Protein AF-X6LNP4-F1 (afdb_monomer)

Organism: Reticulomyxa filosa (NCBI:txid46433)

pLDDT: mean 82.65, std 17.63, range [26.83, 98.69]

Secondary structure (DSSP, 8-state):
-HHHHHHHHHHHTTT-TTEEEEEEEETTS-B--SHHHHHHHTTTSSPPEEEEEEE--S-----TT---TTSSSSGGGS---SS--SHHHHHHHHHHHHHHHHHHHTT--EEEEEEE-S-TTHHHHHH-TT-SSTT-EEEEETTEEEEEE--SEEEE-S-BSEEEEEESSEEEESS---BSSEEEE-TT-EE-HHHHTTS-EEE--HIIIIIHHHHHHHHHHHHHHHHHTT-HHHHHHHHHHHHHHHHHH-SSTHHHHHHHHHHHHHHHHTT-HHHHHHHHHHHHHHHHHHH-S--HHHHHHHHHHHHHHHHTT-HHHHHHHHHHHHHHHHHHH-TTSHHHHHHHHHHHHTT--

InterPro domains:
  IPR011990 Tetratricopeptide-like helical domain superfamily [G3DSA:1.25.40.10] (194-351)
  IPR011990 Tetratricopeptide-like helical domain superfamily [SSF48452] (222-329)
  IPR019734 Tetratricopeptide repeat [PS50005] (257-290)
  IPR019734 Tetratricopeptide repeat [SM00028] (257-290)

Sequence (353 aa):
MEHLKKQIFQVVERTHVDDLLITIIGEKGDLIEIDESVAHSFKNGPAHFTVQFQSRESGSKMKEDDQPTIEKENISKTLDFRKHWNKYWRRSNAEAAKTVEQMMHNKEKGLIVVVLNKNMNDNLYSILALANDNKIKKKKFEDYCMYVIKRKVVVLKAAIDGNIYVVDCKLECDGLVNVTTQIFVTSKAIVDERLKQFIYLIPWNTKIHHDIPLQFQELEDNAEECRRQRLFDESVAYSQKYVQIASDNFEFYHYVIIGYYFLGMAYHDKKEYEKAVEYYENALTIRKKIFGSTNIFNADLHWNLGLVFMTVEKTEISNKYFEEAWKIYSIVLGEWNIETLQAKRKMIFTTNQ

Foldseek 3Di:
DVVVVVVVCVVCVVPAVQWDWDFKAWPVRDTDDDPVSVVVQPPPHDTDIDTDTHHDDDDDDDDDPDDDPPFPDACQQAFDCQPPPDPLLLVLLLVVLVVLVVCVVVVFFWKKAKAFPPDVPPQVCQQCVVPVDPQWDWDDRPRIIIITGTDQEGEGEEEGAGEMEGRLHEYHYDPQYHDPGAYEYEPNYHYDVNHVVHHDHHYDDCVRRHVLSVLLSVLVVQLVVCLVVVVLVSNLVSLVVQLVSCVVPGPACPSNLVSLQSNLVSCVSVVVLVSNLVSLVVSLVSCCSRRNLQDLSNLVSLQSNLVSCVVVVVLVSSLVSLVSSLVNCCVPVNCPDPSNVVSVVSNVVSVVD

Structure (mmCIF, N/CA/C/O backbone):
data_AF-X6LNP4-F1
#
_entry.id   AF-X6LNP4-F1
#
loop_
_atom_site.group_PDB
_atom_site.id
_atom_site.type_symbol
_atom_site.label_atom_id
_atom_site.label_alt_id
_atom_site.label_comp_id
_atom_site.label_asym_id
_atom_site.label_entity_id
_atom_site.label_seq_id
_atom_site.pdbx_PDB_ins_code
_atom_site.Cartn_x
_atom_site.Cartn_y
_atom_site.Cartn_z
_atom_site.occupancy
_atom_site.B_iso_or_equiv
_atom_site.auth_seq_id
_atom_site.auth_comp_id
_atom_site.auth_asym_id
_atom_site.auth_atom_id
_atom_site.pdbx_PDB_model_num
ATOM 1 N N . MET A 1 1 ? 38.465 12.899 -2.129 1.00 73.38 1 MET A N 1
ATOM 2 C CA . MET A 1 1 ? 37.293 12.811 -1.234 1.00 73.38 1 MET A CA 1
ATOM 3 C C . MET A 1 1 ? 37.698 13.075 0.209 1.00 73.38 1 MET A C 1
ATOM 5 O O . MET A 1 1 ? 37.129 13.957 0.838 1.00 73.38 1 MET A O 1
ATOM 9 N N . GLU A 1 2 ? 38.728 12.405 0.738 1.00 67.00 2 GLU A N 1
ATOM 10 C CA . GLU A 1 2 ? 39.242 12.670 2.098 1.00 67.00 2 GLU A CA 1
ATOM 11 C C . GLU A 1 2 ? 39.554 14.150 2.370 1.00 67.00 2 GLU A C 1
ATOM 13 O O . GLU A 1 2 ? 39.223 14.666 3.435 1.00 67.00 2 GLU A O 1
ATOM 18 N N . HIS A 1 3 ? 40.121 14.861 1.389 1.00 74.75 3 HIS A N 1
ATOM 19 C CA . HIS A 1 3 ? 40.435 16.284 1.533 1.00 74.75 3 HIS A CA 1
ATOM 20 C C . HIS A 1 3 ? 39.185 17.162 1.708 1.00 74.75 3 HIS A C 1
ATOM 22 O O . HIS A 1 3 ? 39.158 18.009 2.596 1.00 74.75 3 HIS A O 1
ATOM 28 N N . LEU A 1 4 ? 38.130 16.922 0.919 1.00 76.62 4 LEU A N 1
ATOM 29 C CA . LEU A 1 4 ? 36.860 17.643 1.045 1.00 76.62 4 LEU A CA 1
ATOM 30 C C . LEU A 1 4 ? 36.178 17.326 2.384 1.00 76.62 4 LEU A C 1
ATOM 32 O O . LEU A 1 4 ? 35.727 18.244 3.059 1.00 76.62 4 LEU A O 1
ATOM 36 N N . LYS A 1 5 ? 36.180 16.057 2.825 1.00 72.19 5 LYS A N 1
ATOM 37 C CA . LYS A 1 5 ? 35.673 15.687 4.161 1.00 72.19 5 LYS A CA 1
ATOM 38 C C . LYS A 1 5 ? 36.426 16.439 5.262 1.00 72.19 5 LYS A C 1
ATOM 40 O O . LYS A 1 5 ? 35.797 17.014 6.142 1.00 72.19 5 LYS A O 1
ATOM 45 N N . LYS A 1 6 ? 37.760 16.502 5.182 1.00 72.69 6 LYS A N 1
ATOM 46 C CA . LYS A 1 6 ? 38.599 17.239 6.139 1.00 72.69 6 LYS A CA 1
ATOM 47 C C . LYS A 1 6 ? 38.284 18.740 6.162 1.00 72.69 6 LYS A C 1
ATOM 49 O O . LYS A 1 6 ? 38.193 19.310 7.242 1.00 72.69 6 LYS A O 1
ATOM 54 N N . GLN A 1 7 ? 38.088 19.367 5.000 1.00 77.69 7 GLN A N 1
ATOM 55 C CA . GLN A 1 7 ? 37.700 20.780 4.912 1.00 77.69 7 GLN A CA 1
ATOM 56 C C . GLN A 1 7 ? 36.301 21.034 5.489 1.00 77.69 7 GLN A C 1
ATOM 58 O O . GLN A 1 7 ? 36.114 22.004 6.216 1.00 77.69 7 GLN A O 1
ATOM 63 N N . ILE A 1 8 ? 35.338 20.144 5.226 1.00 78.19 8 ILE A N 1
ATOM 64 C CA . ILE A 1 8 ? 33.998 20.204 5.826 1.00 78.19 8 ILE A CA 1
ATOM 65 C C . ILE A 1 8 ? 34.109 20.171 7.353 1.00 78.19 8 ILE A C 1
ATOM 67 O O . ILE A 1 8 ? 33.578 21.064 8.009 1.00 78.19 8 ILE A O 1
ATOM 71 N N . PHE A 1 9 ? 34.856 19.212 7.914 1.00 69.56 9 PHE A N 1
ATOM 72 C CA . PHE A 1 9 ? 35.059 19.111 9.364 1.00 69.56 9 PHE A CA 1
ATOM 73 C C . PHE A 1 9 ? 35.700 20.370 9.968 1.00 69.56 9 PHE A C 1
ATOM 75 O O . PHE A 1 9 ? 35.248 20.822 11.013 1.00 69.56 9 PHE A O 1
ATOM 82 N N . GLN A 1 10 ? 36.662 21.000 9.285 1.00 72.69 10 GLN A N 1
ATOM 83 C CA . GLN A 1 10 ? 37.262 22.268 9.732 1.00 72.69 10 GLN A CA 1
ATOM 84 C C . GLN A 1 10 ? 36.267 23.442 9.764 1.00 72.69 10 GLN A C 1
ATOM 86 O O . GLN A 1 10 ? 36.427 24.360 10.566 1.00 72.69 10 GLN A O 1
ATOM 91 N N . VAL A 1 11 ? 35.244 23.436 8.902 1.00 72.31 11 VAL A N 1
ATOM 92 C CA . VAL A 1 11 ? 34.210 24.486 8.859 1.00 72.31 11 VAL A CA 1
ATOM 93 C C . VAL A 1 11 ? 33.111 24.238 9.898 1.00 72.31 11 VAL A C 1
ATOM 95 O O . VAL A 1 11 ? 32.602 25.193 10.483 1.00 72.31 11 VAL A O 1
ATOM 98 N N . VAL A 1 12 ? 32.759 22.974 10.160 1.00 68.69 12 VAL A N 1
ATOM 99 C CA . VAL A 1 12 ? 31.659 22.596 11.072 1.00 68.69 12 VAL A CA 1
ATOM 100 C C . VAL A 1 12 ? 32.092 22.298 12.515 1.00 68.69 12 VAL A C 1
ATOM 102 O O . VAL A 1 12 ? 31.244 22.036 13.370 1.00 68.69 12 VAL A O 1
ATOM 105 N N . GLU A 1 13 ? 33.393 22.379 12.814 1.00 57.62 13 GLU A N 1
ATOM 106 C CA . GLU A 1 13 ? 34.040 21.990 14.084 1.00 57.62 13 GLU A CA 1
ATOM 107 C C . GLU A 1 13 ? 33.496 22.697 15.346 1.00 57.62 13 GLU A C 1
ATOM 109 O O . GLU A 1 13 ? 33.888 22.366 16.457 1.00 57.62 13 GLU A O 1
ATOM 114 N N . ARG A 1 14 ? 32.582 23.669 15.220 1.00 53.25 14 ARG A N 1
ATOM 115 C CA . ARG A 1 14 ? 31.933 24.33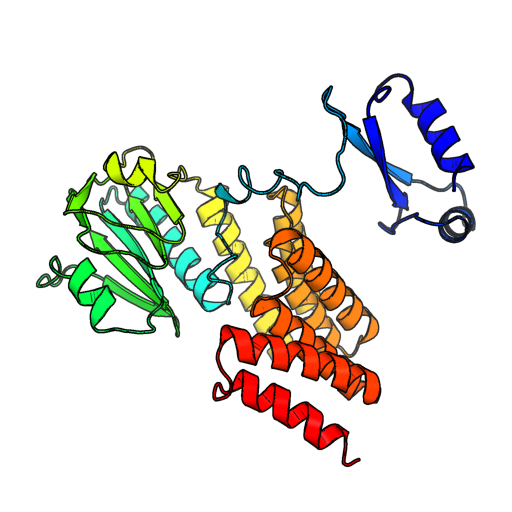3 16.366 1.00 53.25 14 ARG A CA 1
ATOM 116 C C . ARG A 1 14 ? 30.531 23.812 16.699 1.00 53.25 14 ARG A C 1
ATOM 118 O O . ARG A 1 14 ? 30.044 24.129 17.779 1.00 53.25 14 ARG A O 1
ATOM 125 N N . THR A 1 15 ? 29.885 23.045 15.816 1.00 57.69 15 THR A N 1
ATOM 126 C CA . THR A 1 15 ? 28.496 22.572 16.008 1.00 57.69 15 THR A CA 1
ATOM 127 C C . THR A 1 15 ? 28.316 21.056 15.902 1.00 57.69 15 THR A C 1
ATOM 129 O O . THR A 1 15 ? 27.282 20.568 16.341 1.00 57.69 15 THR A O 1
ATOM 132 N N . HIS A 1 16 ? 29.304 20.314 15.381 1.00 61.66 16 HIS A N 1
ATOM 133 C CA . HIS A 1 16 ? 29.185 18.876 15.070 1.00 61.66 16 HIS A CA 1
ATOM 134 C C . HIS A 1 16 ? 30.414 18.044 15.496 1.00 61.66 16 HIS A C 1
ATOM 136 O O . HIS A 1 16 ? 30.798 17.103 14.806 1.00 61.66 16 HIS A O 1
ATOM 142 N N . VAL A 1 17 ? 31.069 18.402 16.610 1.00 54.78 17 VAL A N 1
ATOM 143 C CA . VAL A 1 17 ? 32.361 17.818 17.054 1.00 54.78 17 VAL A CA 1
ATOM 144 C C . VAL A 1 17 ? 32.321 16.288 17.205 1.00 54.78 17 VAL A C 1
ATOM 146 O O . VAL A 1 17 ? 33.315 15.629 16.906 1.00 54.78 17 VAL A O 1
ATOM 149 N N . ASP A 1 18 ? 31.174 15.726 17.598 1.00 59.56 18 ASP A N 1
ATOM 150 C CA . ASP A 1 18 ? 31.000 14.289 17.861 1.00 59.56 18 ASP A CA 1
ATOM 151 C C . ASP A 1 18 ? 30.129 13.563 16.813 1.00 59.56 18 ASP A C 1
ATOM 153 O O . ASP A 1 18 ? 29.850 12.365 16.944 1.00 59.56 18 ASP A O 1
ATOM 157 N N . ASP A 1 19 ? 29.713 14.254 15.748 1.00 66.44 19 ASP A N 1
ATOM 158 C CA . ASP A 1 19 ? 28.789 13.697 14.762 1.00 66.44 19 ASP A CA 1
ATOM 159 C C . ASP A 1 19 ? 29.525 13.019 13.592 1.00 66.44 19 ASP A C 1
ATOM 161 O O . ASP A 1 19 ? 30.556 13.475 13.091 1.00 66.44 19 ASP A O 1
ATOM 165 N N . LEU A 1 20 ? 28.968 11.909 13.103 1.00 69.19 20 LEU A N 1
ATOM 166 C CA . LEU A 1 20 ? 29.462 11.209 11.924 1.00 69.19 20 LEU A CA 1
ATOM 167 C C . LEU A 1 20 ? 28.926 11.877 10.654 1.00 69.19 20 LEU A C 1
ATOM 169 O O . LEU A 1 20 ? 27.719 11.942 10.442 1.00 69.19 20 LEU A O 1
ATOM 173 N N . LEU A 1 21 ? 29.825 12.318 9.777 1.00 66.00 21 LEU A N 1
ATOM 174 C CA . LEU A 1 21 ? 29.490 12.740 8.419 1.00 66.00 21 LEU A CA 1
ATOM 175 C C . LEU A 1 21 ? 28.966 11.541 7.613 1.00 66.00 21 LEU A C 1
ATOM 177 O O . LEU A 1 21 ? 29.745 10.648 7.274 1.00 66.00 21 LEU A O 1
ATOM 181 N N . ILE A 1 22 ? 27.669 11.530 7.306 1.00 70.50 22 ILE A N 1
ATOM 182 C CA . ILE A 1 22 ? 27.010 10.419 6.602 1.00 70.50 22 ILE A CA 1
ATOM 183 C C . ILE A 1 22 ? 27.056 10.634 5.098 1.00 70.50 22 ILE A C 1
ATOM 185 O O . ILE A 1 22 ? 27.477 9.746 4.360 1.00 70.50 22 ILE A O 1
ATOM 189 N N . THR A 1 23 ? 26.673 11.830 4.656 1.00 75.00 23 THR A N 1
ATOM 190 C CA . THR A 1 23 ? 26.425 12.085 3.240 1.00 75.00 23 THR A CA 1
ATOM 191 C C . THR A 1 23 ? 26.824 13.499 2.845 1.00 75.00 23 THR A C 1
ATOM 193 O O . THR A 1 23 ? 26.585 14.453 3.588 1.00 75.00 23 THR A O 1
ATOM 196 N N . ILE A 1 24 ? 27.389 13.631 1.643 1.00 75.62 24 ILE A N 1
ATOM 197 C CA . ILE A 1 24 ? 27.585 14.907 0.954 1.00 75.62 24 ILE A CA 1
ATOM 198 C C . ILE A 1 24 ? 26.742 14.864 -0.316 1.00 75.62 24 ILE A C 1
ATOM 200 O O . ILE A 1 24 ? 26.860 13.934 -1.111 1.00 75.62 24 ILE A O 1
ATOM 204 N N . ILE A 1 25 ? 25.885 15.861 -0.483 1.00 76.69 25 ILE A N 1
ATOM 205 C CA . ILE A 1 25 ? 24.943 15.974 -1.591 1.00 76.69 25 ILE A CA 1
ATOM 206 C C . ILE A 1 25 ? 25.317 17.218 -2.397 1.00 76.69 25 ILE A C 1
ATOM 208 O O . ILE A 1 25 ? 25.505 18.292 -1.819 1.00 76.69 25 ILE A O 1
ATOM 212 N N . GLY A 1 26 ? 25.453 17.074 -3.711 1.00 77.69 26 GLY A N 1
ATOM 213 C CA . GLY A 1 26 ? 25.672 18.182 -4.635 1.00 77.69 26 GLY A CA 1
ATOM 214 C C . GLY A 1 26 ? 24.434 19.068 -4.778 1.00 77.69 26 GLY A C 1
ATOM 215 O O . GLY A 1 26 ? 23.327 18.712 -4.377 1.00 77.69 26 GLY A O 1
ATOM 216 N N . GLU A 1 27 ? 24.600 20.240 -5.385 1.00 74.69 27 GLU A N 1
ATOM 217 C CA . GLU A 1 27 ? 23.514 21.206 -5.613 1.00 74.69 27 GLU A CA 1
ATOM 218 C C . GLU A 1 27 ? 22.337 20.623 -6.420 1.00 74.69 27 GLU A C 1
ATOM 220 O O . GLU A 1 27 ? 21.200 21.067 -6.280 1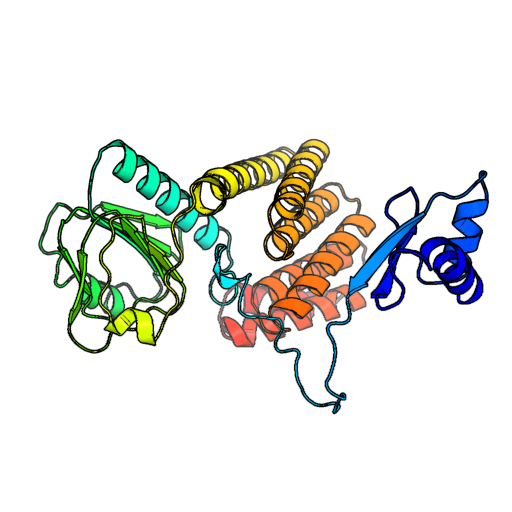.00 74.69 27 GLU A O 1
ATOM 225 N N . LYS A 1 28 ? 22.588 19.591 -7.235 1.00 71.44 28 LYS A N 1
ATOM 226 C CA . LYS A 1 28 ? 21.564 18.910 -8.040 1.00 71.44 28 LYS A CA 1
ATOM 227 C C . LYS A 1 28 ? 20.915 17.721 -7.323 1.00 71.44 28 LYS A C 1
ATOM 229 O O . LYS A 1 28 ? 20.118 17.016 -7.939 1.00 71.44 28 LYS A O 1
ATOM 234 N N . GLY A 1 29 ? 21.228 17.505 -6.044 1.00 64.31 29 GLY A N 1
ATOM 235 C CA . GLY A 1 29 ? 20.708 16.388 -5.254 1.00 64.31 29 GLY A CA 1
ATOM 236 C C . GLY A 1 29 ? 21.463 15.068 -5.451 1.00 64.31 29 GLY A C 1
ATOM 237 O O . GLY A 1 29 ? 21.044 14.046 -4.917 1.00 64.31 29 GLY A O 1
ATOM 238 N N . ASP A 1 30 ? 22.561 15.076 -6.206 1.00 71.75 30 ASP A N 1
ATOM 239 C CA . ASP A 1 30 ? 23.410 13.920 -6.475 1.00 71.75 30 ASP A CA 1
ATOM 240 C C . ASP A 1 30 ? 24.344 13.595 -5.303 1.00 71.75 30 ASP A C 1
ATOM 242 O O . ASP A 1 30 ? 24.804 14.473 -4.572 1.00 71.75 30 ASP A O 1
ATOM 246 N N . LEU A 1 31 ? 24.629 12.307 -5.117 1.00 71.69 31 LEU A N 1
ATOM 247 C CA . LEU A 1 31 ? 25.468 11.823 -4.029 1.00 71.69 31 LEU A CA 1
ATOM 248 C C . LEU A 1 31 ? 26.955 11.965 -4.379 1.00 71.69 31 LEU A C 1
ATOM 250 O O . LEU A 1 31 ? 27.432 11.416 -5.374 1.00 71.69 31 LEU A O 1
ATOM 254 N N . ILE A 1 32 ? 27.710 12.668 -3.538 1.00 77.81 32 ILE A N 1
ATOM 255 C CA . ILE A 1 32 ? 29.143 12.897 -3.735 1.00 77.81 32 ILE A CA 1
ATOM 256 C C . ILE A 1 32 ? 29.935 11.875 -2.916 1.00 77.81 32 ILE A C 1
ATOM 258 O O . ILE A 1 32 ? 30.324 12.123 -1.773 1.00 77.81 32 ILE A O 1
ATOM 262 N N . GLU A 1 33 ? 30.162 10.702 -3.510 1.00 71.31 33 GLU A N 1
ATOM 263 C CA . GLU A 1 33 ? 30.866 9.593 -2.847 1.00 71.31 33 GLU A CA 1
ATOM 264 C C . GLU A 1 33 ? 32.338 9.454 -3.263 1.00 71.31 33 GLU A C 1
ATOM 266 O O . GLU A 1 33 ? 33.152 8.949 -2.486 1.00 71.31 33 GLU A O 1
ATOM 271 N N . ILE A 1 34 ? 32.696 9.930 -4.461 1.00 70.88 34 ILE A N 1
ATOM 272 C CA . ILE A 1 34 ? 34.028 9.764 -5.061 1.00 70.88 34 ILE A CA 1
ATOM 273 C C . ILE A 1 34 ? 34.614 11.086 -5.575 1.00 70.88 34 ILE A C 1
ATOM 275 O O . ILE A 1 34 ? 33.904 12.054 -5.850 1.00 70.88 34 ILE A O 1
ATOM 279 N N . ASP A 1 35 ? 35.939 11.119 -5.724 1.00 76.69 35 ASP A N 1
ATOM 280 C CA . ASP A 1 35 ? 36.725 12.296 -6.129 1.00 76.69 35 ASP A CA 1
ATOM 281 C C . ASP A 1 35 ? 36.283 12.882 -7.475 1.00 76.69 35 ASP A C 1
ATOM 283 O O . ASP A 1 35 ? 36.300 14.100 -7.661 1.00 76.69 35 ASP A O 1
ATOM 287 N N . GLU A 1 36 ? 35.846 12.026 -8.396 1.00 76.75 36 GLU A N 1
ATOM 288 C CA . GLU A 1 36 ? 35.366 12.437 -9.713 1.00 76.75 36 GLU A CA 1
ATOM 289 C C . GLU A 1 36 ? 34.071 13.265 -9.628 1.00 76.75 36 GLU A C 1
ATOM 291 O O . GLU A 1 36 ? 33.957 14.293 -10.300 1.00 76.75 36 GLU A O 1
ATOM 296 N N . SER A 1 37 ? 33.143 12.902 -8.734 1.00 72.50 37 SER A N 1
ATOM 297 C CA . SER A 1 37 ? 31.896 13.646 -8.486 1.00 72.50 37 SER A CA 1
ATOM 298 C C . SER A 1 37 ? 32.169 15.029 -7.887 1.00 72.50 37 SER A C 1
ATOM 300 O O . SER A 1 37 ? 31.539 16.023 -8.259 1.00 72.50 37 SER A O 1
ATOM 302 N N . VAL A 1 38 ? 33.175 15.121 -7.010 1.00 77.88 38 VAL A N 1
ATOM 303 C CA . VAL A 1 38 ? 33.644 16.404 -6.469 1.00 77.88 38 VAL A CA 1
ATOM 304 C C . VAL A 1 38 ? 34.182 17.280 -7.598 1.00 77.88 38 VAL A C 1
ATOM 306 O O . VAL A 1 38 ? 33.742 18.414 -7.753 1.00 77.88 38 VAL A O 1
ATOM 309 N N . ALA A 1 39 ? 35.093 16.755 -8.423 1.00 78.56 39 ALA A N 1
ATOM 310 C CA . ALA A 1 39 ? 35.691 17.504 -9.527 1.00 78.56 39 ALA A CA 1
ATOM 311 C C . ALA A 1 39 ? 34.648 17.963 -10.561 1.00 78.56 39 ALA A C 1
ATOM 313 O O . ALA A 1 39 ? 34.746 19.070 -11.091 1.00 78.56 39 ALA A O 1
ATOM 314 N N . HIS A 1 40 ? 33.626 17.142 -10.820 1.00 76.56 40 HIS A N 1
ATOM 315 C CA . HIS A 1 40 ? 32.512 17.502 -11.694 1.00 76.56 40 HIS A CA 1
ATOM 316 C C . HIS A 1 40 ? 31.718 18.703 -11.160 1.00 76.56 40 HIS A C 1
ATOM 318 O O . HIS A 1 40 ? 31.341 19.581 -11.938 1.00 76.56 40 HIS A O 1
ATOM 324 N N . SER A 1 41 ? 31.531 18.781 -9.841 1.00 74.06 41 SER A N 1
ATOM 325 C CA . SER A 1 41 ? 30.767 19.848 -9.182 1.00 74.06 41 SER A CA 1
ATOM 326 C C . SER A 1 41 ? 31.408 21.237 -9.333 1.00 74.06 41 SER A C 1
ATOM 328 O O . SER A 1 41 ? 30.702 22.238 -9.320 1.00 74.06 41 SER A O 1
ATOM 330 N N . PHE A 1 42 ? 32.727 21.315 -9.552 1.00 77.12 42 PHE A N 1
ATOM 331 C CA . PHE A 1 42 ? 33.462 22.579 -9.721 1.00 77.12 42 PHE A CA 1
ATOM 332 C C . PHE A 1 42 ? 33.623 23.038 -11.182 1.00 77.12 42 PHE A C 1
ATOM 334 O O . PHE A 1 42 ? 34.173 24.111 -11.430 1.00 77.12 42 PHE A O 1
ATOM 341 N N . LYS A 1 43 ? 33.159 22.263 -12.178 1.00 77.00 43 LYS A N 1
ATOM 342 C CA . LYS A 1 43 ? 33.386 22.585 -13.604 1.00 77.00 43 LYS A CA 1
ATOM 343 C C . LYS A 1 43 ? 32.721 23.884 -14.073 1.00 77.00 43 LYS A C 1
ATOM 345 O O . LYS A 1 43 ? 33.212 24.489 -15.020 1.00 77.00 43 LYS A O 1
ATOM 350 N N . ASN A 1 44 ? 31.633 24.305 -13.427 1.00 75.00 44 ASN A N 1
ATOM 351 C CA . ASN A 1 44 ? 30.799 25.426 -13.879 1.00 75.00 44 ASN A CA 1
ATOM 352 C C . ASN A 1 44 ? 30.765 26.612 -12.897 1.00 75.00 44 ASN A C 1
ATOM 354 O O . ASN A 1 44 ? 29.911 27.484 -13.039 1.00 75.00 44 ASN A O 1
ATOM 358 N N . GLY A 1 45 ? 31.672 26.658 -11.915 1.00 76.25 45 GLY A N 1
ATOM 359 C CA . GLY A 1 45 ? 31.708 27.712 -10.898 1.00 76.25 45 GLY A CA 1
ATOM 360 C C . GLY A 1 45 ? 31.850 27.169 -9.471 1.00 76.25 45 GLY A C 1
ATOM 361 O O . GLY A 1 45 ? 32.253 26.017 -9.293 1.00 76.25 45 GLY A O 1
ATOM 362 N N . PRO A 1 46 ? 31.575 27.996 -8.444 1.00 77.56 46 PRO A N 1
ATOM 363 C CA . PRO A 1 46 ? 31.608 27.551 -7.055 1.00 77.56 46 PRO A CA 1
ATOM 364 C C . PRO A 1 46 ? 30.571 26.447 -6.824 1.00 77.56 46 PRO A C 1
ATOM 366 O O . PRO A 1 46 ? 29.412 26.591 -7.199 1.00 77.56 46 PRO A O 1
ATOM 369 N N . ALA A 1 47 ? 31.002 25.348 -6.208 1.00 76.50 47 ALA A N 1
ATOM 370 C CA . ALA A 1 47 ? 30.137 24.220 -5.896 1.00 76.50 47 ALA A CA 1
ATOM 371 C C . ALA A 1 47 ? 29.439 24.423 -4.544 1.00 76.50 47 ALA A C 1
ATOM 373 O O . ALA A 1 47 ? 30.088 24.750 -3.545 1.00 76.50 47 ALA A O 1
ATOM 374 N N . HIS A 1 48 ? 28.130 24.179 -4.505 1.00 79.44 48 HIS A N 1
ATOM 375 C CA . HIS A 1 48 ? 27.346 24.143 -3.275 1.00 79.44 48 HIS A CA 1
ATOM 376 C C . HIS A 1 48 ? 27.080 22.695 -2.857 1.00 79.44 48 HIS A C 1
ATOM 378 O O . HIS A 1 48 ? 26.632 21.878 -3.661 1.00 79.44 48 HIS A O 1
ATOM 384 N N . PHE A 1 49 ? 27.348 22.384 -1.587 1.00 81.06 49 PHE A N 1
ATOM 385 C CA . PHE A 1 49 ? 27.140 21.054 -1.019 1.00 81.06 49 PHE A CA 1
ATOM 386 C C . PHE A 1 49 ? 26.210 21.120 0.189 1.00 81.06 49 PHE A C 1
ATOM 388 O O . PHE A 1 49 ? 26.385 21.962 1.070 1.00 81.06 49 PHE A O 1
ATOM 395 N N . THR A 1 50 ? 25.263 20.188 0.253 1.00 77.75 50 THR A N 1
ATOM 396 C CA . THR A 1 50 ? 24.480 19.907 1.458 1.00 77.75 50 THR A CA 1
ATOM 397 C C . THR A 1 50 ? 25.118 18.737 2.189 1.00 77.75 50 THR A C 1
ATOM 399 O O . THR A 1 50 ? 25.421 17.708 1.588 1.00 77.75 50 THR A O 1
ATOM 402 N N . VAL A 1 51 ? 25.340 18.891 3.490 1.00 76.88 51 VAL A N 1
ATOM 403 C CA . VAL A 1 51 ? 26.086 17.922 4.290 1.00 76.88 51 VAL A CA 1
ATOM 404 C C . VAL A 1 51 ? 25.209 17.406 5.424 1.00 76.88 51 VAL A C 1
ATOM 406 O O . VAL A 1 51 ? 24.622 18.203 6.153 1.00 76.88 51 VAL A O 1
ATOM 409 N N . GLN A 1 52 ? 25.119 16.083 5.574 1.00 71.00 52 GLN A N 1
ATOM 410 C CA . GLN A 1 52 ? 24.331 15.444 6.629 1.00 71.00 52 GLN A CA 1
ATOM 411 C C . GLN A 1 52 ? 25.229 14.788 7.680 1.00 71.00 52 GLN A C 1
ATOM 413 O O . GLN A 1 52 ? 26.114 13.990 7.355 1.00 71.00 52 GLN A O 1
ATOM 418 N N . PHE A 1 53 ? 24.947 15.104 8.942 1.00 73.25 53 PHE A N 1
ATOM 419 C CA . PHE A 1 53 ? 25.625 14.576 10.121 1.00 73.25 53 PHE A CA 1
ATOM 420 C C . PHE A 1 53 ? 24.666 13.704 10.938 1.00 73.25 53 PHE A C 1
ATOM 422 O O . PHE A 1 53 ? 23.476 14.002 11.029 1.00 73.25 53 PHE A O 1
ATOM 429 N N . GLN A 1 54 ? 25.184 12.635 11.539 1.00 68.56 54 GLN A N 1
ATOM 430 C CA . GLN A 1 54 ? 24.459 11.786 12.482 1.00 68.56 54 GLN A CA 1
ATOM 431 C C . GLN A 1 54 ? 25.153 11.819 13.839 1.00 68.56 54 GLN A C 1
ATOM 433 O O . GLN A 1 54 ? 26.339 11.502 13.932 1.00 68.56 54 GLN A O 1
ATOM 438 N N . SER A 1 55 ? 24.409 12.144 14.895 1.00 60.22 55 SER A N 1
ATOM 439 C CA . SER A 1 55 ? 24.982 12.217 16.235 1.00 60.22 55 SER A CA 1
ATOM 440 C C . SER A 1 55 ? 25.333 10.845 16.796 1.00 60.22 55 SER A C 1
ATOM 442 O O . SER A 1 55 ? 24.543 9.901 16.712 1.00 60.22 55 SER A O 1
ATOM 444 N N . ARG A 1 56 ? 26.543 10.723 17.353 1.00 51.66 56 ARG A N 1
ATOM 445 C CA . ARG A 1 56 ? 26.966 9.537 18.097 1.00 51.66 56 ARG A CA 1
ATOM 446 C C . ARG A 1 56 ? 26.586 9.724 19.559 1.00 51.66 56 ARG A C 1
ATOM 448 O O . ARG A 1 56 ? 27.365 10.267 20.336 1.00 51.66 56 ARG A O 1
ATOM 455 N N . GLU A 1 57 ? 25.417 9.235 19.960 1.00 41.31 57 GLU A N 1
ATOM 456 C CA . GLU A 1 57 ? 25.180 9.023 21.388 1.00 41.31 57 GLU A CA 1
ATOM 457 C C . GLU A 1 57 ? 26.204 8.018 21.940 1.00 41.31 57 GLU A C 1
ATOM 459 O O . GLU A 1 57 ? 26.596 7.037 21.297 1.00 41.31 57 GLU A O 1
ATOM 464 N N . SER A 1 58 ? 26.717 8.334 23.122 1.00 36.62 58 SER A N 1
ATOM 465 C CA . SER A 1 58 ? 27.904 7.740 23.710 1.00 36.62 58 SER A CA 1
ATOM 466 C C . SER A 1 58 ? 27.683 6.295 24.176 1.00 36.62 58 SER A C 1
ATOM 468 O O . SER A 1 58 ? 27.001 6.025 25.156 1.00 36.62 58 SER A O 1
ATOM 470 N N . GLY A 1 59 ? 28.405 5.371 23.535 1.00 32.31 59 GLY A N 1
ATOM 471 C CA . GLY A 1 59 ? 28.975 4.190 24.188 1.00 32.31 59 GLY A CA 1
ATOM 472 C C . GLY A 1 59 ? 28.231 2.861 24.036 1.00 32.31 59 GLY A C 1
ATOM 473 O O . GLY A 1 59 ? 27.433 2.479 24.879 1.00 32.31 59 GLY A O 1
ATOM 474 N N . SER A 1 60 ? 28.666 2.035 23.084 1.00 28.48 60 SER A N 1
ATOM 475 C CA . SER A 1 60 ? 29.274 0.727 23.393 1.00 28.48 60 SER A CA 1
ATOM 476 C C . SER A 1 60 ? 29.880 0.098 22.132 1.00 28.48 60 SER A C 1
ATOM 478 O O . SER A 1 60 ? 29.452 0.343 21.009 1.00 28.48 60 SER A O 1
ATOM 480 N N . LYS A 1 61 ? 30.990 -0.618 22.331 1.00 32.97 61 LYS A N 1
ATOM 481 C CA . LYS A 1 61 ? 31.893 -1.123 21.291 1.00 32.97 61 LYS A CA 1
ATOM 482 C C . LYS A 1 61 ? 31.233 -2.206 20.433 1.00 32.97 61 LYS A C 1
ATOM 484 O O . LYS A 1 61 ? 30.714 -3.180 20.964 1.00 32.97 61 LYS A O 1
ATOM 489 N N . MET A 1 62 ? 31.374 -2.039 19.120 1.00 28.33 62 MET A N 1
ATOM 490 C CA . MET A 1 62 ? 30.974 -2.970 18.066 1.00 28.33 62 MET A CA 1
ATOM 491 C C . MET A 1 62 ? 31.568 -4.373 18.269 1.00 28.33 62 MET A C 1
ATOM 493 O O . MET A 1 62 ? 32.784 -4.530 18.402 1.00 28.33 62 MET A O 1
ATOM 497 N N . LYS A 1 63 ? 30.698 -5.386 18.231 1.00 27.17 63 LYS A N 1
ATOM 498 C CA . LYS A 1 63 ? 31.017 -6.740 17.772 1.00 27.17 63 LYS A CA 1
ATOM 499 C C . LYS A 1 63 ? 30.177 -7.017 16.525 1.00 27.17 63 LYS A C 1
ATOM 501 O O . LYS A 1 63 ? 29.038 -6.579 16.426 1.00 27.17 63 LYS A O 1
ATOM 506 N N . GLU A 1 64 ? 30.792 -7.696 15.574 1.00 33.31 64 GLU A N 1
ATOM 507 C CA . GLU A 1 64 ? 30.426 -7.765 14.155 1.00 33.31 64 GLU A CA 1
ATOM 508 C C . GLU A 1 64 ? 29.260 -8.723 13.827 1.00 33.31 64 GLU A C 1
ATOM 510 O O . GLU A 1 64 ? 29.208 -9.253 12.727 1.00 33.31 64 GLU A O 1
ATOM 515 N N . ASP A 1 65 ? 28.314 -8.934 14.749 1.00 31.52 65 ASP A N 1
ATOM 516 C CA . ASP A 1 65 ? 27.185 -9.870 14.553 1.00 31.52 65 ASP A CA 1
ATOM 517 C C . ASP A 1 65 ? 25.820 -9.346 15.049 1.00 31.52 65 ASP A C 1
ATOM 519 O O . ASP A 1 65 ? 24.822 -10.066 15.017 1.00 31.52 65 ASP A O 1
ATOM 523 N N . ASP A 1 66 ? 25.728 -8.077 15.457 1.00 26.83 66 ASP A N 1
ATOM 524 C CA . ASP A 1 66 ? 24.453 -7.483 15.868 1.00 26.83 66 ASP A CA 1
ATOM 525 C C . ASP A 1 66 ? 23.802 -6.727 14.700 1.00 26.83 66 ASP A C 1
ATOM 527 O O . ASP A 1 66 ? 24.127 -5.584 14.371 1.00 26.83 66 ASP A O 1
ATOM 531 N N . GLN A 1 67 ? 22.842 -7.404 14.071 1.00 31.22 67 GLN A N 1
ATOM 532 C CA . GLN A 1 67 ? 21.798 -6.823 13.229 1.00 31.22 67 GLN A CA 1
ATOM 533 C C . GLN A 1 67 ? 21.244 -5.556 13.917 1.00 31.22 67 GLN A C 1
ATOM 535 O O . GLN A 1 67 ? 20.865 -5.635 15.089 1.00 31.22 67 GLN A O 1
ATOM 540 N N . PRO A 1 68 ? 21.214 -4.379 13.261 1.00 34.84 68 PRO A N 1
ATOM 541 C CA . PRO A 1 68 ? 20.963 -3.134 13.968 1.00 34.84 68 PRO A CA 1
ATOM 542 C C . PRO A 1 68 ? 19.552 -3.137 14.559 1.00 34.84 68 PRO A C 1
ATOM 544 O O . PRO A 1 68 ? 18.547 -3.118 13.851 1.00 34.84 68 PRO A O 1
ATOM 547 N N . THR A 1 69 ? 19.496 -3.082 15.885 1.00 34.06 69 THR A N 1
ATOM 548 C CA . THR A 1 69 ? 18.343 -2.880 16.775 1.00 34.06 69 THR A CA 1
ATOM 549 C C . THR A 1 69 ? 17.682 -1.500 16.598 1.00 34.06 69 THR A C 1
ATOM 551 O O . THR A 1 69 ? 17.164 -0.914 17.541 1.00 34.06 69 THR A O 1
ATOM 554 N N . ILE A 1 70 ? 17.674 -0.973 15.371 1.00 40.09 70 ILE A N 1
ATOM 555 C C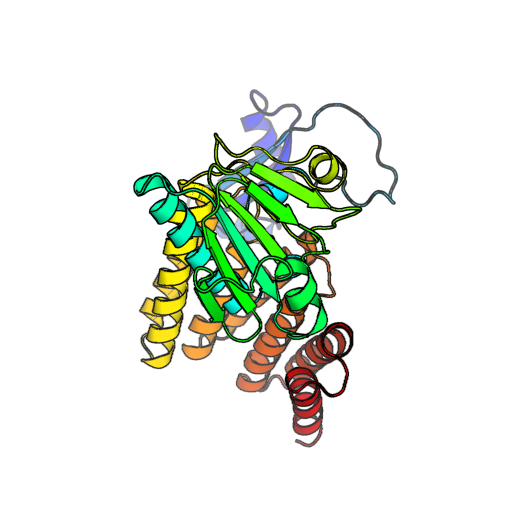A . ILE A 1 70 ? 17.163 0.347 14.974 1.00 40.09 70 ILE A CA 1
ATOM 556 C C . ILE A 1 70 ? 15.705 0.245 14.449 1.00 40.09 70 ILE A C 1
ATOM 558 O O . ILE A 1 70 ? 15.045 1.246 14.190 1.00 40.09 70 ILE A O 1
ATOM 562 N N . GLU A 1 71 ? 15.135 -0.960 14.328 1.00 42.22 71 GLU A N 1
ATOM 563 C CA . GLU A 1 71 ? 13.956 -1.205 13.475 1.00 42.22 71 GLU A CA 1
ATOM 564 C C . GLU A 1 71 ? 12.548 -1.132 14.112 1.00 42.22 71 GLU A C 1
ATOM 566 O O . GLU A 1 71 ? 11.567 -1.300 13.388 1.00 42.22 71 GLU A O 1
ATOM 571 N N . LYS A 1 72 ? 12.355 -0.901 15.421 1.00 40.81 72 LYS A N 1
ATOM 572 C CA . LYS A 1 72 ? 11.014 -1.119 16.029 1.00 40.81 72 LYS A CA 1
ATOM 573 C C . LYS A 1 72 ? 10.182 0.106 16.405 1.00 40.81 72 LYS A C 1
ATOM 575 O O . LYS A 1 72 ? 8.958 -0.005 16.352 1.00 40.81 72 LYS A O 1
ATOM 580 N N . GLU A 1 73 ? 10.757 1.253 16.758 1.00 39.91 73 GLU A N 1
ATOM 581 C CA . GLU A 1 73 ? 9.949 2.288 17.430 1.00 39.91 73 GLU A CA 1
ATOM 582 C C . GLU A 1 73 ? 9.118 3.189 16.502 1.00 39.91 73 GLU A C 1
ATOM 584 O O . GLU A 1 73 ? 7.976 3.492 16.847 1.00 39.91 73 GLU A O 1
ATOM 589 N N . ASN A 1 74 ? 9.590 3.558 15.305 1.00 44.84 74 ASN A N 1
ATOM 590 C CA . ASN A 1 74 ? 8.873 4.526 14.451 1.00 44.84 74 ASN A CA 1
ATOM 591 C C . ASN A 1 74 ? 8.177 3.926 13.210 1.00 44.84 74 ASN A C 1
ATOM 593 O O . ASN A 1 74 ? 7.154 4.468 12.789 1.00 44.84 74 ASN A O 1
ATOM 597 N N . ILE A 1 75 ? 8.591 2.747 12.711 1.00 49.59 75 ILE A N 1
ATOM 598 C CA . ILE A 1 75 ? 7.763 1.939 11.778 1.00 49.59 75 ILE A CA 1
ATOM 599 C C . ILE A 1 75 ? 6.423 1.571 12.450 1.00 49.59 75 ILE A C 1
ATOM 601 O O . ILE A 1 75 ? 5.406 1.398 11.783 1.00 49.59 75 ILE A O 1
ATOM 605 N N . SER A 1 76 ? 6.392 1.545 13.789 1.00 57.31 76 SER A N 1
ATOM 606 C CA . SER A 1 76 ? 5.204 1.215 14.580 1.00 57.31 76 SER A CA 1
ATOM 607 C C . SER A 1 76 ? 4.037 2.205 14.451 1.00 57.31 76 SER A C 1
ATOM 609 O O . SER A 1 76 ? 2.918 1.821 14.772 1.00 57.31 76 SER A O 1
ATOM 611 N N . LYS A 1 77 ? 4.254 3.447 13.983 1.00 73.81 77 LYS A N 1
ATOM 612 C CA . LYS A 1 77 ? 3.237 4.524 14.008 1.00 73.81 77 LYS A CA 1
ATOM 613 C C . LYS A 1 77 ? 2.551 4.793 12.667 1.00 73.81 77 LYS A C 1
ATOM 615 O O . LYS A 1 77 ? 1.743 5.706 12.574 1.00 73.81 77 LYS A O 1
ATOM 620 N N . THR A 1 78 ? 2.904 4.063 11.617 1.00 83.81 78 THR A N 1
ATOM 621 C CA . THR A 1 78 ? 2.359 4.229 10.256 1.00 83.81 78 THR A CA 1
ATOM 622 C C . THR A 1 78 ? 1.834 2.888 9.752 1.00 83.81 78 THR A C 1
ATOM 624 O O . THR A 1 78 ? 1.975 1.891 10.453 1.00 83.81 78 THR A O 1
ATOM 627 N N . LEU A 1 79 ? 1.185 2.830 8.586 1.00 87.81 79 LEU A N 1
ATOM 628 C CA . LEU A 1 79 ? 0.648 1.568 8.067 1.00 87.81 79 LEU A CA 1
ATOM 629 C C . LEU A 1 79 ? 1.783 0.569 7.774 1.00 87.81 79 LEU A C 1
ATOM 631 O O . LEU A 1 79 ? 2.681 0.850 6.987 1.00 87.81 79 LEU A O 1
ATOM 635 N N . ASP A 1 80 ? 1.727 -0.611 8.389 1.00 85.00 80 ASP A N 1
ATOM 636 C CA . ASP A 1 80 ? 2.763 -1.636 8.244 1.00 85.00 80 ASP A CA 1
ATOM 637 C C . ASP A 1 80 ? 2.690 -2.327 6.870 1.00 85.00 80 ASP A C 1
ATOM 639 O O . ASP A 1 80 ? 1.622 -2.780 6.438 1.00 85.00 80 ASP A O 1
ATOM 643 N N . PHE A 1 81 ? 3.853 -2.450 6.217 1.00 84.50 81 PHE A N 1
ATOM 644 C CA . PHE A 1 81 ? 4.042 -3.129 4.930 1.00 84.50 81 PHE A CA 1
ATOM 645 C C . PHE A 1 81 ? 4.898 -4.402 4.990 1.00 84.50 81 PHE A C 1
ATOM 647 O O . PHE A 1 81 ? 5.327 -4.898 3.944 1.00 84.50 81 PHE A O 1
ATOM 654 N N . ARG A 1 82 ? 5.187 -4.943 6.180 1.00 79.56 82 ARG A N 1
ATOM 655 C CA . ARG A 1 82 ? 5.950 -6.194 6.353 1.00 79.56 82 ARG A CA 1
ATOM 656 C C . ARG A 1 82 ? 5.189 -7.396 5.821 1.00 79.56 82 ARG A C 1
ATOM 658 O O . ARG A 1 82 ? 5.699 -8.135 4.982 1.00 79.56 82 ARG A O 1
ATOM 665 N N . LYS A 1 83 ? 3.966 -7.578 6.321 1.00 79.62 83 LYS A N 1
ATOM 666 C CA . LYS A 1 83 ? 3.146 -8.766 6.055 1.00 79.62 83 LYS A CA 1
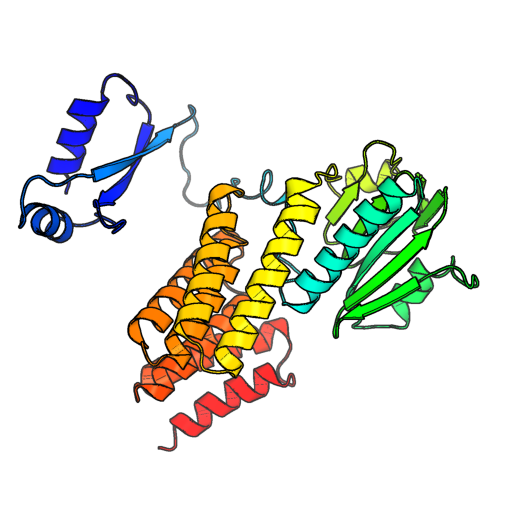ATOM 667 C C . LYS A 1 83 ? 2.224 -8.582 4.854 1.00 79.62 83 LYS A C 1
ATOM 669 O O . LYS A 1 83 ? 2.139 -9.451 3.994 1.00 79.62 83 LYS A O 1
ATOM 674 N N . HIS A 1 84 ? 1.568 -7.429 4.796 1.00 84.38 84 HIS A N 1
ATOM 675 C CA . HIS A 1 84 ? 0.614 -7.053 3.759 1.00 84.38 84 HIS A CA 1
ATOM 676 C C . HIS A 1 84 ? 1.111 -5.773 3.107 1.00 84.38 84 HIS A C 1
ATOM 678 O O . HIS A 1 84 ? 1.470 -4.844 3.816 1.00 84.38 84 HIS A O 1
ATOM 684 N N . TRP A 1 85 ? 1.176 -5.709 1.781 1.00 82.81 85 TRP A N 1
ATOM 685 C CA . TRP A 1 85 ? 1.822 -4.570 1.110 1.00 82.81 85 TRP A CA 1
ATOM 686 C C . TRP A 1 85 ? 1.091 -4.083 -0.139 1.00 82.81 85 TRP A C 1
ATOM 688 O O . TRP A 1 85 ? 1.270 -2.932 -0.539 1.00 82.81 85 TRP A O 1
ATOM 698 N N . ASN A 1 86 ? 0.302 -4.952 -0.775 1.00 86.88 86 ASN A N 1
ATOM 699 C CA . ASN A 1 86 ? -0.231 -4.697 -2.106 1.00 86.88 86 ASN A CA 1
ATOM 700 C C . ASN A 1 86 ? -1.216 -3.512 -2.119 1.00 86.88 86 ASN A C 1
ATOM 702 O O . ASN A 1 86 ? -1.665 -3.016 -1.080 1.00 86.88 86 ASN A O 1
ATOM 706 N N . LYS A 1 87 ? -1.584 -3.055 -3.318 1.00 89.88 87 LYS A N 1
ATOM 707 C CA . LYS A 1 87 ? -2.486 -1.904 -3.469 1.00 89.88 87 LYS A CA 1
ATOM 708 C C . LYS A 1 87 ? -3.843 -2.090 -2.780 1.00 89.88 87 LYS A C 1
ATOM 710 O O . LYS A 1 87 ? -4.427 -1.126 -2.296 1.00 89.88 87 LYS A O 1
ATOM 715 N N . TYR A 1 88 ? -4.342 -3.323 -2.688 1.00 92.06 88 TYR A N 1
ATOM 716 C CA . TYR A 1 88 ? -5.623 -3.615 -2.045 1.00 92.06 88 TYR A CA 1
ATOM 717 C C . TYR A 1 88 ? -5.540 -3.507 -0.521 1.00 92.06 88 TYR A C 1
ATOM 719 O O . TYR A 1 88 ? -6.492 -3.040 0.107 1.00 92.06 88 TYR A O 1
ATOM 727 N N . TRP A 1 89 ? -4.393 -3.847 0.075 1.00 93.00 89 TRP A N 1
ATOM 728 C CA . TRP A 1 89 ? -4.116 -3.570 1.484 1.00 93.00 89 TRP A CA 1
ATOM 729 C C . TRP A 1 89 ? -4.152 -2.066 1.762 1.00 93.00 89 TRP A C 1
ATOM 731 O O . TRP A 1 89 ? -4.861 -1.624 2.665 1.00 93.00 89 TRP A O 1
ATOM 741 N N . ARG A 1 90 ? -3.466 -1.258 0.946 1.00 93.69 90 ARG A N 1
ATOM 742 C CA . ARG A 1 90 ? -3.460 0.206 1.109 1.00 93.69 90 ARG A CA 1
ATOM 743 C C . ARG A 1 90 ? -4.857 0.809 0.946 1.00 93.69 90 ARG A C 1
ATOM 745 O O . ARG A 1 90 ? -5.323 1.495 1.850 1.00 93.69 90 ARG A O 1
ATOM 752 N N . ARG A 1 91 ? -5.573 0.469 -0.134 1.00 95.31 91 ARG A N 1
ATOM 753 C CA . ARG A 1 91 ? -6.943 0.954 -0.399 1.00 95.31 91 ARG A CA 1
ATOM 754 C C . ARG A 1 91 ? -7.941 0.557 0.691 1.00 95.31 91 ARG A C 1
ATOM 756 O O . ARG A 1 91 ? -8.766 1.370 1.097 1.00 95.31 91 ARG A O 1
ATOM 763 N N . SER A 1 92 ? -7.876 -0.679 1.190 1.00 95.81 92 SER A N 1
ATOM 764 C CA . SER A 1 92 ? -8.786 -1.128 2.253 1.00 95.81 92 SER A CA 1
ATOM 765 C C . SER A 1 92 ? -8.534 -0.418 3.587 1.00 95.81 92 SER A C 1
ATOM 767 O O . SER A 1 92 ? -9.494 -0.068 4.272 1.00 95.81 92 SER A O 1
ATOM 769 N N . ASN A 1 93 ? -7.273 -0.146 3.937 1.00 96.31 93 ASN A N 1
ATOM 770 C CA . ASN A 1 93 ? -6.926 0.609 5.144 1.00 96.31 93 ASN A CA 1
ATOM 771 C C . ASN A 1 93 ? -7.212 2.117 5.003 1.00 96.31 93 ASN A C 1
ATOM 773 O O . ASN A 1 93 ? -7.647 2.734 5.972 1.00 96.31 93 ASN A O 1
ATOM 777 N N . ALA A 1 94 ? -7.064 2.703 3.811 1.00 96.25 94 ALA A N 1
ATOM 778 C CA . ALA A 1 94 ? -7.492 4.079 3.538 1.00 96.25 94 ALA A CA 1
ATOM 779 C C . ALA A 1 94 ? -9.022 4.236 3.666 1.00 96.25 94 ALA A C 1
ATOM 781 O O . ALA A 1 94 ? -9.508 5.167 4.311 1.00 96.25 94 ALA A O 1
ATOM 782 N N . GLU A 1 95 ? -9.805 3.278 3.158 1.00 97.69 95 GLU A N 1
ATOM 783 C CA . GLU A 1 95 ? -11.260 3.277 3.360 1.00 97.69 95 GLU A CA 1
ATOM 784 C C . GLU A 1 95 ? -11.645 3.058 4.837 1.00 97.69 95 GLU A C 1
ATOM 786 O O . GLU A 1 95 ? -12.614 3.650 5.330 1.00 97.69 95 GLU A O 1
ATOM 791 N N . ALA A 1 96 ? -10.883 2.239 5.570 1.00 98.06 96 ALA A N 1
ATOM 792 C CA . ALA A 1 96 ? -11.066 2.078 7.009 1.00 98.06 96 ALA A CA 1
ATOM 793 C C . ALA A 1 96 ? -10.807 3.398 7.741 1.00 98.06 96 ALA A C 1
ATOM 795 O O . ALA A 1 96 ? -11.642 3.812 8.544 1.00 98.06 96 ALA A O 1
ATOM 796 N N . ALA A 1 97 ? -9.730 4.106 7.402 1.00 98.00 97 ALA A N 1
ATOM 797 C CA . ALA A 1 97 ? -9.414 5.412 7.963 1.00 98.00 97 ALA A CA 1
ATOM 798 C C . ALA A 1 97 ? -10.513 6.447 7.702 1.00 98.00 97 ALA A C 1
ATOM 800 O O . ALA A 1 97 ? -10.954 7.133 8.625 1.00 98.00 97 ALA A O 1
ATOM 801 N N . LYS A 1 98 ? -11.028 6.507 6.469 1.00 98.19 98 LYS A N 1
ATOM 802 C CA . LYS A 1 98 ? -12.181 7.351 6.116 1.00 98.19 98 LYS A CA 1
ATOM 803 C C . LYS A 1 98 ? -13.405 7.028 6.974 1.00 98.19 98 LYS A C 1
ATOM 805 O O . LYS A 1 98 ? -14.132 7.920 7.412 1.00 98.19 98 LYS A O 1
ATOM 810 N N . THR A 1 99 ? -13.625 5.742 7.243 1.00 98.12 99 THR A N 1
ATOM 811 C CA . THR A 1 99 ? -14.721 5.283 8.101 1.00 98.12 99 THR A CA 1
ATOM 812 C C . THR A 1 99 ? -14.494 5.662 9.571 1.00 98.12 99 THR A C 1
ATOM 814 O O . THR A 1 99 ? -15.460 6.033 10.236 1.00 98.12 99 THR A O 1
ATOM 817 N N . VAL A 1 100 ? -13.252 5.622 10.077 1.00 98.38 100 VAL A N 1
ATOM 818 C CA . VAL A 1 100 ? -12.901 6.085 11.435 1.00 98.38 100 VAL A CA 1
ATOM 819 C C . VAL A 1 100 ? -13.291 7.550 11.613 1.00 98.38 100 VAL A C 1
ATOM 821 O O . VAL A 1 100 ? -14.061 7.860 12.521 1.00 98.38 100 VAL A O 1
ATOM 824 N N . GLU A 1 101 ? -12.838 8.434 10.721 1.00 98.06 101 GLU A N 1
ATOM 825 C CA . GLU A 1 101 ? -13.145 9.870 10.796 1.00 98.06 101 GLU A CA 1
ATOM 826 C C . GLU A 1 101 ? -14.652 10.139 10.686 1.00 98.06 101 GLU A C 1
ATOM 828 O O . GLU A 1 101 ? -15.217 10.902 11.475 1.00 98.06 101 GLU A O 1
ATOM 833 N N . GLN A 1 102 ? -15.351 9.440 9.782 1.00 97.94 102 GLN A N 1
ATOM 834 C CA . GLN A 1 102 ? -16.807 9.544 9.678 1.00 97.94 102 GLN A CA 1
ATOM 835 C C . GLN A 1 102 ? -17.509 9.124 10.982 1.00 97.94 102 GLN A C 1
ATOM 837 O O . GLN A 1 102 ? -18.454 9.784 11.421 1.00 97.94 102 GLN A O 1
ATOM 842 N N . MET A 1 103 ? -17.069 8.031 11.610 1.00 97.62 103 MET A N 1
ATOM 843 C CA . MET A 1 103 ? -17.632 7.564 12.877 1.00 97.62 103 MET A CA 1
ATOM 844 C C . MET A 1 103 ? -17.347 8.546 14.017 1.00 97.62 103 MET A C 1
ATOM 846 O O . MET A 1 103 ? -18.260 8.850 14.786 1.00 97.62 103 MET A O 1
ATOM 850 N N . MET A 1 104 ? -16.130 9.092 14.100 1.00 97.12 104 MET A N 1
ATOM 851 C CA . MET A 1 104 ? -15.764 10.104 15.095 1.00 97.12 104 MET A CA 1
ATOM 852 C C . MET A 1 104 ? -16.616 11.371 14.954 1.00 97.12 104 MET A C 1
ATOM 854 O O . MET A 1 104 ? -17.172 11.847 15.947 1.00 97.12 104 MET A O 1
ATOM 858 N N . HIS A 1 105 ? -16.800 11.870 13.727 1.00 97.44 105 HIS A N 1
ATOM 859 C CA . HIS A 1 105 ? -17.658 13.023 13.441 1.00 97.44 105 HIS A CA 1
ATOM 860 C C . HIS A 1 105 ? -19.114 12.778 13.868 1.00 97.44 105 HIS A C 1
ATOM 862 O O . HIS A 1 105 ? -19.727 13.605 14.546 1.00 97.44 105 HIS A O 1
ATOM 868 N N . ASN A 1 106 ? -19.643 11.594 13.554 1.00 97.56 106 ASN A N 1
ATOM 869 C CA . ASN A 1 106 ? -21.009 11.197 13.898 1.00 97.56 106 ASN A CA 1
ATOM 870 C C . ASN A 1 106 ? -21.181 10.777 15.371 1.00 97.56 106 ASN A C 1
ATOM 872 O O . ASN A 1 106 ? -22.281 10.387 15.768 1.00 97.56 106 ASN A O 1
ATOM 876 N N . LYS A 1 107 ? -20.117 10.836 16.189 1.00 96.75 107 LYS A N 1
ATOM 877 C CA . LYS A 1 107 ? -20.085 10.348 17.583 1.00 96.75 107 LYS A CA 1
ATOM 878 C C . LYS A 1 107 ? -20.513 8.879 17.709 1.00 96.75 107 LYS A C 1
ATOM 880 O O . LYS A 1 107 ? -21.083 8.458 18.720 1.00 96.75 107 LYS A O 1
ATOM 885 N N . GLU A 1 108 ? -20.251 8.100 16.669 1.00 96.12 108 GLU A N 1
ATOM 886 C CA . GLU A 1 108 ? -20.497 6.669 16.635 1.00 96.12 108 GLU A CA 1
ATOM 887 C C . GLU A 1 108 ? -19.353 5.912 17.307 1.00 96.12 108 GLU A C 1
ATOM 889 O O . GLU A 1 108 ? -18.222 6.381 17.391 1.00 96.12 108 GLU A O 1
ATOM 894 N N . LYS A 1 109 ? -19.665 4.709 17.791 1.00 96.19 109 LYS A N 1
ATOM 895 C CA . LYS A 1 109 ? -18.714 3.835 18.475 1.00 96.19 109 LYS A CA 1
ATOM 896 C C . LYS A 1 109 ? -18.673 2.487 17.796 1.00 96.19 109 LYS A C 1
ATOM 898 O O . LYS A 1 109 ? -19.725 1.968 17.405 1.00 96.19 109 LYS A O 1
ATOM 903 N N . GLY A 1 110 ? -17.491 1.903 17.693 1.00 94.75 110 GLY A N 1
ATOM 904 C CA . GLY A 1 110 ? -17.369 0.564 17.156 1.00 94.75 110 GLY A CA 1
ATOM 905 C C . GLY A 1 110 ? -15.963 0.156 16.776 1.00 94.75 110 GLY A C 1
ATOM 906 O O . GLY A 1 110 ? -14.982 0.828 17.076 1.00 94.75 110 GLY A O 1
ATOM 907 N N . LEU A 1 111 ? -15.913 -0.977 16.091 1.00 94.50 111 LEU A N 1
ATOM 908 C CA . LEU A 1 111 ? -14.697 -1.603 15.612 1.00 94.50 111 LEU A CA 1
ATOM 909 C C . LEU A 1 111 ? -14.716 -1.632 14.088 1.00 94.50 111 LEU A C 1
ATOM 911 O O . LEU A 1 111 ? -15.718 -2.043 13.493 1.00 94.50 111 LEU A O 1
ATOM 915 N N . ILE A 1 112 ? -13.614 -1.238 13.463 1.00 96.00 112 ILE A N 1
ATOM 916 C CA . ILE A 1 112 ? -13.369 -1.497 12.045 1.00 96.00 112 ILE A CA 1
ATOM 917 C C . ILE A 1 112 ? -12.232 -2.508 11.955 1.00 96.00 112 ILE A C 1
ATOM 919 O O . ILE A 1 112 ? -11.246 -2.396 12.680 1.00 96.00 112 ILE A O 1
ATOM 923 N N . VAL A 1 113 ? -12.376 -3.513 11.098 1.00 93.06 113 VAL A N 1
ATOM 924 C CA . VAL A 1 113 ? -11.380 -4.578 10.941 1.00 93.06 113 VAL A CA 1
ATOM 925 C C . VAL A 1 113 ? -11.086 -4.767 9.461 1.00 93.06 113 VAL A C 1
ATOM 927 O O . VAL A 1 113 ? -12.015 -4.984 8.686 1.00 93.06 113 VAL A O 1
ATOM 930 N N . VAL A 1 114 ? -9.814 -4.709 9.075 1.00 92.75 114 VAL A N 1
ATOM 931 C CA . VAL A 1 114 ? -9.329 -5.030 7.726 1.00 92.75 114 VAL A CA 1
ATOM 932 C C . VAL A 1 114 ? -8.543 -6.331 7.805 1.00 92.75 114 VAL A C 1
ATOM 934 O O . VAL A 1 114 ? -7.531 -6.382 8.494 1.00 92.75 114 VAL A O 1
ATOM 937 N N . VAL A 1 115 ? -8.996 -7.380 7.116 1.00 88.50 115 VAL A N 1
ATOM 938 C CA . VAL A 1 115 ? -8.396 -8.728 7.179 1.00 88.50 115 VAL A CA 1
ATOM 939 C C . VAL A 1 115 ? -8.173 -9.334 5.805 1.00 88.50 115 VAL A C 1
ATOM 941 O O . VAL A 1 115 ? -8.908 -9.034 4.861 1.00 88.50 115 VAL A O 1
ATOM 944 N N . LEU A 1 116 ? -7.200 -10.241 5.717 1.00 83.31 116 LEU A N 1
ATOM 945 C CA . LEU A 1 116 ? -6.988 -11.082 4.541 1.00 83.31 116 LEU A CA 1
ATOM 946 C C . LEU A 1 116 ? -8.146 -12.087 4.362 1.00 83.31 116 LEU A C 1
ATOM 948 O O . LEU A 1 116 ? -8.564 -12.775 5.290 1.00 83.31 116 LEU A O 1
ATOM 952 N N . ASN A 1 117 ? -8.643 -12.198 3.135 1.00 71.69 117 ASN A N 1
ATOM 953 C CA . ASN A 1 117 ? -9.830 -12.937 2.705 1.00 71.69 117 ASN A CA 1
ATOM 954 C C . ASN A 1 117 ? -9.526 -14.391 2.275 1.00 71.69 117 ASN A C 1
ATOM 956 O O . ASN A 1 117 ? -10.383 -15.046 1.685 1.00 71.69 117 ASN A O 1
ATOM 960 N N . LYS A 1 118 ? -8.315 -14.914 2.538 1.00 58.75 118 LYS A N 1
ATOM 961 C CA . LYS A 1 118 ? -7.872 -16.213 1.991 1.00 58.75 118 LYS A CA 1
ATOM 962 C C . LYS A 1 118 ? -8.667 -17.428 2.487 1.00 58.75 118 LYS A C 1
ATOM 964 O O . LYS A 1 118 ? -8.722 -18.398 1.752 1.00 58.75 118 LYS A O 1
ATOM 969 N N . ASN A 1 119 ? -9.345 -17.360 3.637 1.00 50.53 119 ASN A N 1
ATOM 970 C CA . ASN A 1 119 ? -10.253 -18.411 4.120 1.00 50.53 119 ASN A CA 1
ATOM 971 C C . ASN A 1 119 ? -11.504 -17.784 4.762 1.00 50.53 119 ASN A C 1
ATOM 973 O O . ASN A 1 119 ? -11.529 -17.497 5.958 1.00 50.53 119 ASN A O 1
ATOM 977 N N . MET A 1 120 ? -12.554 -17.569 3.961 1.00 45.44 120 MET A N 1
ATOM 978 C CA . MET A 1 120 ? -13.845 -17.002 4.398 1.00 45.44 120 MET A CA 1
ATOM 979 C C . MET A 1 120 ? -14.542 -17.793 5.523 1.00 45.44 120 MET A C 1
ATOM 981 O O . MET A 1 120 ? -15.413 -17.228 6.178 1.00 45.44 120 MET A O 1
ATOM 985 N N . ASN A 1 121 ? -14.173 -19.057 5.765 1.00 43.75 121 ASN A N 1
ATOM 986 C CA . ASN A 1 121 ? -14.889 -19.926 6.704 1.00 43.75 121 ASN A CA 1
ATOM 987 C C . ASN A 1 121 ? -14.287 -19.990 8.123 1.00 43.75 121 ASN A C 1
ATOM 989 O O . ASN A 1 121 ? -15.060 -20.092 9.064 1.00 43.75 121 ASN A O 1
ATOM 993 N N . ASP A 1 122 ? -12.976 -19.829 8.333 1.00 46.81 122 ASP A N 1
ATOM 994 C CA . ASP A 1 122 ? -12.393 -20.082 9.674 1.00 46.81 122 ASP A CA 1
ATOM 995 C C . ASP A 1 122 ? -12.096 -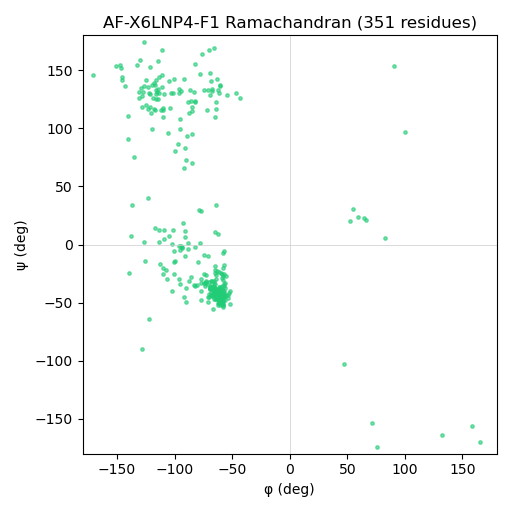18.805 10.480 1.00 46.81 122 ASP A C 1
ATOM 997 O O . ASP A 1 122 ? -12.396 -18.723 11.674 1.00 46.81 122 ASP A O 1
ATOM 1001 N N . ASN A 1 123 ? -11.593 -17.743 9.838 1.00 45.12 123 ASN A N 1
ATOM 1002 C CA . ASN A 1 123 ? -11.343 -16.466 10.530 1.00 45.12 123 ASN A CA 1
ATOM 1003 C C . ASN A 1 123 ? -12.636 -15.678 10.760 1.00 45.12 123 ASN A C 1
ATOM 1005 O O . ASN A 1 123 ? -12.768 -14.928 11.728 1.00 45.12 123 ASN A O 1
ATOM 1009 N N . LEU A 1 124 ? -13.607 -15.855 9.864 1.00 50.00 124 LEU A N 1
ATOM 1010 C CA . LEU A 1 124 ? -14.827 -15.077 9.872 1.00 50.00 124 LEU A CA 1
ATOM 1011 C C . LEU A 1 124 ? -15.793 -15.552 10.957 1.00 50.00 124 LEU A C 1
ATOM 1013 O O . LEU A 1 124 ? -16.219 -14.713 11.731 1.00 50.00 124 LEU A O 1
ATOM 1017 N N . TYR A 1 125 ? -16.066 -16.855 11.100 1.00 51.22 125 TYR A N 1
ATOM 1018 C CA . TYR A 1 125 ? -16.948 -17.390 12.159 1.00 51.22 125 TYR A CA 1
ATOM 1019 C C . TYR A 1 125 ? -16.463 -17.060 13.577 1.00 51.22 125 TYR A C 1
ATOM 1021 O O . TYR A 1 125 ? -17.260 -16.931 14.504 1.00 51.22 125 TYR A O 1
ATOM 1029 N N . SER A 1 126 ? -15.163 -16.843 13.727 1.00 51.00 126 SER A N 1
ATOM 1030 C CA . SER A 1 126 ? -14.512 -16.602 15.007 1.00 51.00 126 SER A CA 1
ATOM 1031 C C . SER A 1 126 ? -14.523 -15.101 15.389 1.00 51.00 126 SER A C 1
ATOM 1033 O O . SER A 1 126 ? -14.695 -14.758 16.558 1.00 51.00 126 SER A O 1
ATOM 1035 N N . ILE A 1 127 ? -14.470 -14.187 14.404 1.00 50.72 127 ILE A N 1
ATOM 1036 C CA . ILE A 1 127 ? -14.777 -12.745 14.579 1.00 50.72 127 ILE A CA 1
ATOM 1037 C C . ILE A 1 127 ? -16.308 -12.512 14.645 1.00 50.72 127 ILE A C 1
ATOM 1039 O O . ILE A 1 127 ? -16.790 -11.630 15.358 1.00 50.72 127 ILE A O 1
ATOM 1043 N N . LEU A 1 128 ? -17.085 -13.321 13.912 1.00 49.19 128 LEU A N 1
ATOM 1044 C CA . LEU A 1 128 ? -18.527 -13.208 13.659 1.00 49.19 128 LEU A CA 1
ATOM 1045 C C . LEU A 1 128 ? -19.418 -14.147 14.488 1.00 49.19 128 LEU A C 1
ATOM 1047 O O . LEU A 1 128 ? -20.627 -14.153 14.271 1.00 49.19 128 LEU A O 1
ATOM 1051 N N . ALA A 1 129 ? -18.931 -14.817 15.534 1.00 51.22 129 ALA A N 1
ATOM 1052 C CA . ALA A 1 129 ? -19.832 -15.316 16.588 1.00 51.22 129 ALA A CA 1
ATOM 1053 C C . ALA A 1 129 ? -20.653 -14.164 17.238 1.00 51.22 129 ALA A C 1
ATOM 1055 O O . ALA A 1 129 ? -21.583 -14.393 18.007 1.00 51.22 129 ALA A O 1
ATOM 1056 N N . LEU A 1 130 ? -20.337 -12.907 16.889 1.00 47.91 130 LEU A N 1
ATOM 1057 C CA . LEU A 1 130 ? -21.093 -11.681 17.149 1.00 47.91 130 LEU A CA 1
ATOM 1058 C C . LEU A 1 130 ? -22.155 -11.308 16.078 1.00 47.91 130 LEU A C 1
ATOM 1060 O O . LEU A 1 130 ? -22.851 -10.305 16.269 1.00 47.91 130 LEU A O 1
ATOM 1064 N N . ALA A 1 131 ? -22.273 -12.046 14.966 1.00 42.00 131 ALA A N 1
ATOM 1065 C CA . ALA A 1 131 ? -22.862 -11.588 13.699 1.00 42.00 131 ALA A CA 1
ATOM 1066 C C . ALA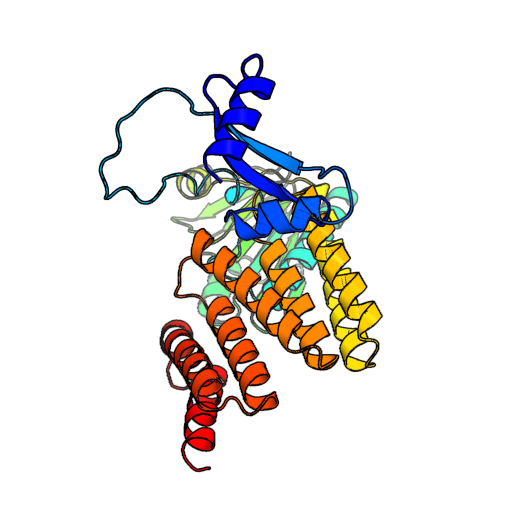 A 1 131 ? -24.040 -12.406 13.147 1.00 42.00 131 ALA A C 1
ATOM 1068 O O . ALA A 1 131 ? -24.213 -12.499 11.934 1.00 42.00 131 ALA A O 1
ATOM 1069 N N . ASN A 1 132 ? -24.942 -12.864 14.007 1.00 44.75 132 ASN A N 1
ATOM 1070 C CA . ASN A 1 132 ? -26.335 -13.046 13.573 1.00 44.75 132 ASN A CA 1
ATOM 1071 C C . ASN A 1 132 ? -27.088 -11.694 13.511 1.00 44.75 132 ASN A C 1
ATOM 1073 O O . ASN A 1 132 ? -28.288 -11.637 13.755 1.00 44.75 132 ASN A O 1
ATOM 1077 N N . ASP A 1 133 ? -26.390 -10.581 13.248 1.00 54.59 133 ASP A N 1
ATOM 1078 C CA . ASP A 1 133 ? -26.912 -9.219 13.390 1.00 54.59 133 ASP A CA 1
ATOM 1079 C C . ASP A 1 133 ? -26.762 -8.444 12.072 1.00 54.59 133 ASP A C 1
ATOM 1081 O O . ASP A 1 133 ? -25.650 -8.209 11.595 1.00 54.59 133 ASP A O 1
ATOM 1085 N N . ASN A 1 134 ? -27.887 -7.988 11.514 1.00 55.66 134 ASN A N 1
ATOM 1086 C CA . ASN A 1 134 ? -28.013 -7.241 10.249 1.00 55.66 134 ASN A CA 1
ATOM 1087 C C . ASN A 1 134 ? -27.292 -5.868 10.241 1.00 55.66 134 ASN A C 1
ATOM 1089 O O . ASN A 1 134 ? -27.484 -5.059 9.335 1.00 55.66 134 ASN A O 1
ATOM 1093 N N . LYS A 1 135 ? -26.488 -5.563 11.267 1.00 66.94 135 LYS A N 1
ATOM 1094 C CA . LYS A 1 135 ? -25.842 -4.263 11.509 1.00 66.94 135 LYS A CA 1
ATOM 1095 C C . LYS A 1 135 ? -24.368 -4.197 11.100 1.00 66.94 135 LYS A C 1
ATOM 1097 O O . LYS A 1 135 ? -23.781 -3.118 11.185 1.00 66.94 135 LYS A O 1
ATOM 1102 N N . ILE A 1 136 ? -23.760 -5.305 10.671 1.00 78.44 136 ILE A N 1
ATOM 1103 C CA . ILE A 1 136 ? -22.359 -5.320 10.222 1.00 78.44 136 ILE A CA 1
ATOM 1104 C C . ILE A 1 136 ? -22.286 -4.940 8.744 1.00 78.44 136 ILE A C 1
ATOM 1106 O O . ILE A 1 136 ? -22.892 -5.589 7.895 1.00 78.44 136 ILE A O 1
ATOM 1110 N N . LYS A 1 137 ? -21.510 -3.900 8.423 1.00 86.81 137 LYS A N 1
ATOM 1111 C CA . LYS A 1 137 ? -21.232 -3.524 7.029 1.00 86.81 137 LYS A CA 1
ATOM 1112 C C . LYS A 1 137 ? -19.920 -4.159 6.577 1.00 86.81 137 LYS A C 1
ATOM 1114 O O . LYS A 1 137 ? -18.919 -4.044 7.281 1.00 86.81 137 LYS A O 1
ATOM 1119 N N . LYS A 1 138 ? -19.923 -4.784 5.398 1.00 87.50 138 LYS A N 1
ATOM 1120 C CA . LYS A 1 138 ? -18.750 -5.407 4.767 1.00 87.50 138 LYS A CA 1
ATOM 1121 C C . LYS A 1 138 ? -18.421 -4.707 3.448 1.00 87.50 138 LYS A C 1
ATOM 1123 O O . LYS A 1 138 ? -19.324 -4.454 2.655 1.00 87.50 138 LYS A O 1
ATOM 1128 N N . LYS A 1 139 ? -17.136 -4.450 3.193 1.00 91.06 139 LYS A N 1
ATOM 1129 C CA . LYS A 1 139 ? -16.605 -4.042 1.880 1.00 91.06 139 LYS A CA 1
ATOM 1130 C C . LYS A 1 139 ? -15.462 -4.975 1.479 1.00 91.06 139 LYS A C 1
ATOM 1132 O O . LYS A 1 139 ? -14.640 -5.323 2.323 1.00 91.06 139 LYS A O 1
ATOM 1137 N N . LYS A 1 140 ? -15.426 -5.406 0.216 1.00 90.12 140 LYS A N 1
ATOM 1138 C CA . LYS A 1 140 ? -14.402 -6.319 -0.319 1.00 90.12 140 LYS A CA 1
ATOM 1139 C C . LYS A 1 140 ? -13.411 -5.550 -1.198 1.00 90.12 140 LYS A C 1
ATOM 1141 O O . LYS A 1 140 ? -13.830 -4.697 -1.971 1.00 90.12 140 LYS A O 1
ATOM 1146 N N . PHE A 1 141 ? -12.133 -5.901 -1.090 1.00 90.62 141 PHE A N 1
ATOM 1147 C CA . PHE A 1 141 ? -10.998 -5.342 -1.824 1.00 90.62 141 PHE A CA 1
ATOM 1148 C C . PHE A 1 141 ? -10.099 -6.488 -2.302 1.00 90.62 141 PHE A C 1
ATOM 1150 O O . PHE A 1 141 ? -9.069 -6.751 -1.691 1.00 90.62 141 PHE A O 1
ATOM 1157 N N . GLU A 1 142 ? -10.526 -7.215 -3.337 1.00 88.88 142 GLU A N 1
ATOM 1158 C CA . GLU A 1 142 ? -9.878 -8.454 -3.804 1.00 88.88 142 GLU A CA 1
ATOM 1159 C C . GLU A 1 142 ? -9.556 -9.434 -2.659 1.00 88.88 142 GLU A C 1
ATOM 1161 O O . GLU A 1 142 ? -10.462 -10.087 -2.119 1.00 88.88 142 GLU A O 1
ATOM 1166 N N . ASP A 1 143 ? -8.283 -9.484 -2.261 1.00 85.19 143 ASP A N 1
ATOM 1167 C CA . ASP A 1 143 ? -7.733 -10.322 -1.200 1.00 85.19 143 ASP A CA 1
ATOM 1168 C C . ASP A 1 143 ? -8.082 -9.847 0.208 1.00 85.19 143 ASP A C 1
ATOM 1170 O O . ASP A 1 143 ? -7.809 -10.569 1.157 1.00 85.19 143 ASP A O 1
ATOM 1174 N N . TYR A 1 144 ? -8.676 -8.667 0.384 1.00 89.38 144 TYR A N 1
ATOM 1175 C CA . TYR A 1 144 ? -8.979 -8.102 1.698 1.00 89.38 144 TYR A CA 1
ATOM 1176 C C . TYR A 1 144 ? -10.466 -7.826 1.884 1.00 89.38 144 TYR A C 1
ATOM 1178 O O . TYR A 1 144 ? -11.222 -7.582 0.942 1.00 89.38 144 TYR A O 1
ATOM 1186 N N . CYS A 1 145 ? -10.907 -7.855 3.136 1.00 89.38 145 CYS A N 1
ATOM 1187 C CA . CYS A 1 145 ? -12.246 -7.445 3.532 1.00 89.38 145 CYS A CA 1
ATOM 1188 C C . CYS A 1 145 ? -12.167 -6.462 4.694 1.00 89.38 145 CYS A C 1
ATOM 1190 O O . CYS A 1 145 ? -11.464 -6.704 5.672 1.00 89.38 145 CYS A O 1
ATOM 1192 N N . MET A 1 146 ? -12.947 -5.392 4.592 1.00 92.50 146 MET A N 1
ATOM 1193 C CA . MET A 1 146 ? -13.174 -4.434 5.663 1.00 92.50 146 MET A CA 1
ATOM 1194 C C . MET A 1 146 ? -14.549 -4.679 6.287 1.00 92.50 146 MET A C 1
ATOM 1196 O O . MET A 1 146 ? -15.555 -4.749 5.574 1.00 92.50 146 MET A O 1
ATOM 1200 N N . TYR A 1 147 ? -14.598 -4.760 7.611 1.00 90.62 147 TYR A N 1
ATOM 1201 C CA . TYR A 1 147 ? -15.811 -4.919 8.408 1.00 90.62 147 TYR A CA 1
ATOM 1202 C C . TYR A 1 147 ? -15.995 -3.716 9.320 1.00 90.62 147 TYR A C 1
ATOM 1204 O O . TYR A 1 147 ? -15.033 -3.263 9.927 1.00 90.62 147 TYR A O 1
ATOM 1212 N N . VAL A 1 148 ? -17.229 -3.233 9.451 1.00 92.88 148 VAL A N 1
ATOM 1213 C CA . VAL A 1 148 ? -17.597 -2.142 10.362 1.00 92.88 148 VAL A CA 1
ATOM 1214 C C . VAL A 1 148 ? -18.655 -2.650 11.332 1.00 92.88 148 VAL A C 1
ATOM 1216 O O . VAL A 1 148 ? -19.757 -3.025 10.920 1.00 92.88 148 VAL A O 1
ATOM 1219 N N . ILE A 1 149 ? -18.324 -2.645 12.622 1.00 90.62 149 ILE A N 1
ATOM 1220 C CA . ILE A 1 149 ? -19.140 -3.186 13.711 1.00 90.62 149 ILE A CA 1
ATOM 1221 C C . ILE A 1 149 ? -19.459 -2.051 14.685 1.00 90.62 149 ILE A C 1
ATOM 1223 O O . ILE A 1 149 ? -18.650 -1.701 15.541 1.00 90.62 149 ILE A O 1
ATOM 1227 N N . LYS A 1 150 ? -20.656 -1.469 14.576 1.00 91.69 150 LYS A N 1
ATOM 1228 C CA . LYS A 1 150 ? -21.082 -0.343 15.423 1.00 91.69 150 LYS A CA 1
ATOM 1229 C C . LYS A 1 150 ? -21.654 -0.827 16.754 1.00 91.69 150 LYS A C 1
ATOM 1231 O O . LYS A 1 150 ? -22.837 -1.160 16.838 1.00 91.69 150 LYS A O 1
ATOM 1236 N N . ARG A 1 151 ? -20.823 -0.883 17.798 1.00 90.00 151 ARG A N 1
ATOM 1237 C CA . ARG A 1 151 ? -21.210 -1.283 19.162 1.00 90.00 151 ARG A CA 1
ATOM 1238 C C . ARG A 1 151 ? -20.384 -0.537 20.208 1.00 90.00 151 ARG A C 1
ATOM 1240 O O . ARG A 1 151 ? -19.256 -0.131 19.958 1.00 90.00 151 ARG A O 1
ATOM 1247 N N . LYS A 1 152 ? -20.946 -0.384 21.411 1.00 92.81 152 LYS A N 1
ATOM 1248 C CA . LYS A 1 152 ? -20.228 0.195 22.561 1.00 92.81 152 LYS A CA 1
ATOM 1249 C C . LYS A 1 152 ? -19.183 -0.762 23.138 1.00 92.81 152 LYS A C 1
ATOM 1251 O O . LYS A 1 152 ? -18.169 -0.290 23.638 1.00 92.81 152 LYS A O 1
ATOM 1256 N N . VAL A 1 153 ? -19.448 -2.067 23.071 1.00 91.44 153 VAL A N 1
ATOM 1257 C CA . VAL A 1 153 ? -18.559 -3.144 23.521 1.00 91.44 153 VAL A CA 1
ATOM 1258 C C . VAL A 1 153 ? -18.458 -4.179 22.403 1.00 91.44 153 VAL A C 1
ATOM 1260 O O . VAL A 1 153 ? -19.485 -4.579 21.844 1.00 91.44 153 VAL A O 1
ATOM 1263 N N . VAL A 1 154 ? -17.237 -4.584 22.063 1.00 88.38 154 VAL A N 1
ATOM 1264 C CA . VAL A 1 154 ? -16.938 -5.630 21.079 1.00 88.38 154 VAL A CA 1
ATOM 1265 C C . VAL A 1 154 ? -16.002 -6.643 21.727 1.00 88.38 154 VAL A C 1
ATOM 1267 O O . VAL A 1 154 ? -15.008 -6.252 22.329 1.00 88.38 154 VAL A O 1
ATOM 1270 N N . VAL A 1 155 ? -16.327 -7.931 21.604 1.00 87.31 155 VAL A N 1
ATOM 1271 C CA . VAL A 1 155 ? -15.561 -9.034 22.202 1.00 87.31 155 VAL A CA 1
ATOM 1272 C C . VAL A 1 155 ? -14.902 -9.849 21.095 1.00 87.31 155 VAL A C 1
ATOM 1274 O O . VAL A 1 155 ? -15.594 -10.467 20.289 1.00 87.31 155 VAL A O 1
ATOM 1277 N N . LEU A 1 156 ? -13.574 -9.864 21.046 1.00 83.06 156 LEU A N 1
ATOM 1278 C CA . LEU A 1 156 ? -12.816 -10.696 20.115 1.00 83.06 156 LEU A CA 1
ATOM 1279 C C . LEU A 1 156 ? -12.673 -12.106 20.675 1.00 83.06 156 LEU A C 1
ATOM 1281 O O . LEU A 1 156 ? -12.255 -12.261 21.815 1.00 83.06 156 LEU A O 1
ATOM 1285 N N . LYS A 1 157 ? -12.971 -13.126 19.869 1.00 80.56 157 LYS A N 1
ATOM 1286 C CA . LYS A 1 157 ? -12.833 -14.541 20.266 1.00 80.56 157 LYS A CA 1
ATOM 1287 C C . LYS A 1 157 ? -11.756 -15.293 19.489 1.00 80.56 157 LYS A C 1
ATOM 1289 O O . LYS A 1 157 ? -11.614 -16.502 19.629 1.00 80.56 157 LYS A O 1
ATOM 1294 N N . ALA A 1 158 ? -11.056 -14.595 18.603 1.00 75.62 158 ALA A N 1
ATOM 1295 C CA . ALA A 1 158 ? -10.248 -15.211 17.567 1.00 75.62 158 ALA A CA 1
ATOM 1296 C C . ALA A 1 158 ? -9.068 -14.345 17.185 1.00 75.62 158 ALA A C 1
ATOM 1298 O O . ALA A 1 158 ? -9.146 -13.118 17.269 1.00 75.62 158 ALA A O 1
ATOM 1299 N N . ALA A 1 159 ? -8.018 -14.991 16.688 1.00 77.44 159 ALA A N 1
ATOM 1300 C CA . ALA A 1 159 ? -6.907 -14.287 16.084 1.00 77.44 159 ALA A CA 1
ATOM 1301 C C . ALA A 1 159 ? -7.351 -13.515 14.829 1.00 77.44 159 ALA A C 1
ATOM 1303 O O . ALA A 1 159 ? -8.178 -13.982 14.045 1.00 77.44 159 ALA A O 1
ATOM 1304 N N . ILE A 1 160 ? -6.779 -12.327 14.646 1.00 79.50 160 ILE A N 1
ATOM 1305 C CA . ILE A 1 160 ? -7.043 -11.440 13.517 1.00 79.50 160 ILE A CA 1
ATOM 1306 C C . ILE A 1 160 ? -5.745 -11.253 12.743 1.00 79.50 160 ILE A C 1
ATOM 1308 O O . ILE A 1 160 ? -4.774 -10.684 13.245 1.00 79.50 160 ILE A O 1
ATOM 1312 N N . ASP A 1 161 ? -5.750 -11.705 11.491 1.00 82.62 161 ASP A N 1
ATOM 1313 C CA . ASP A 1 161 ? -4.690 -11.396 10.538 1.00 82.62 161 ASP A CA 1
ATOM 1314 C C . ASP A 1 161 ? 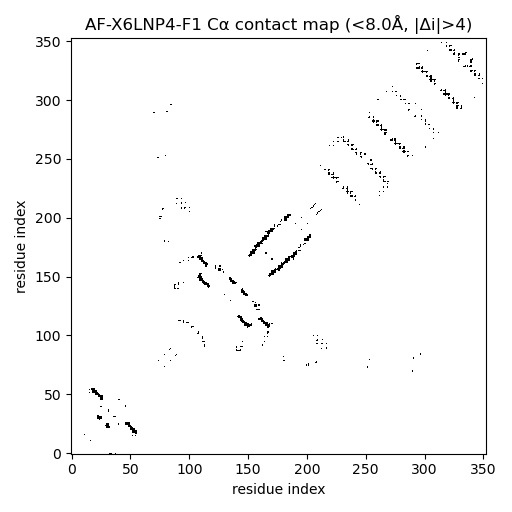-5.019 -10.125 9.758 1.00 82.62 161 ASP A C 1
ATOM 1316 O O . ASP A 1 161 ? -5.589 -10.167 8.661 1.00 82.62 161 ASP A O 1
ATOM 1320 N N . GLY A 1 162 ? -4.703 -8.989 10.374 1.00 87.94 162 GLY A N 1
ATOM 1321 C CA . GLY A 1 162 ? -4.841 -7.681 9.760 1.00 87.94 162 GLY A CA 1
ATOM 1322 C C . GLY A 1 162 ? -4.937 -6.550 10.778 1.00 87.94 162 GLY A C 1
ATOM 1323 O O . GLY A 1 162 ? -4.468 -6.675 11.912 1.00 87.94 162 GLY A O 1
ATOM 1324 N N . ASN A 1 163 ? -5.534 -5.441 10.349 1.00 93.00 163 ASN A N 1
ATOM 1325 C CA . ASN A 1 163 ? -5.590 -4.201 11.109 1.00 93.00 163 ASN A CA 1
ATOM 1326 C C . ASN A 1 163 ? -6.933 -4.017 11.800 1.00 93.00 163 ASN A C 1
ATOM 1328 O O . ASN A 1 163 ? -7.993 -4.307 11.240 1.00 93.00 163 ASN A O 1
ATOM 1332 N N . ILE A 1 164 ? -6.877 -3.477 13.013 1.00 93.75 164 ILE A N 1
ATOM 1333 C CA . ILE A 1 164 ? -8.044 -3.138 13.820 1.00 93.75 164 ILE A CA 1
ATOM 1334 C C . ILE A 1 164 ? -8.034 -1.643 14.107 1.00 93.75 164 ILE A C 1
ATOM 1336 O O . ILE A 1 164 ? -7.009 -1.091 14.489 1.00 93.75 164 ILE A O 1
ATOM 1340 N N . TYR A 1 165 ? -9.196 -1.011 13.998 1.00 97.50 165 TYR A N 1
ATOM 1341 C CA . TYR A 1 165 ? -9.419 0.372 14.393 1.00 97.50 165 TYR A CA 1
ATOM 1342 C C . TYR A 1 165 ? -10.513 0.409 15.458 1.00 97.50 165 TYR A C 1
ATOM 1344 O O . TYR A 1 165 ? -11.671 0.073 15.192 1.00 97.50 165 TYR A O 1
ATOM 1352 N N . VAL A 1 166 ? -10.137 0.787 16.677 1.00 97.25 166 VAL A N 1
ATOM 1353 C CA . VAL A 1 166 ? -11.033 0.880 17.833 1.00 97.25 166 VAL A CA 1
ATOM 1354 C C . VAL A 1 166 ? -11.508 2.321 17.962 1.00 97.25 166 VAL A C 1
ATOM 1356 O O . VAL A 1 166 ? -10.737 3.200 18.343 1.00 97.25 166 VAL A O 1
ATOM 1359 N N . VAL A 1 167 ? -12.780 2.558 17.641 1.00 98.25 167 VAL A N 1
ATOM 1360 C CA . VAL A 1 167 ? -13.381 3.895 17.583 1.00 98.25 167 VAL A CA 1
ATOM 1361 C C . VAL A 1 167 ? -14.291 4.098 18.790 1.00 98.25 167 VAL A C 1
ATOM 1363 O O . VAL A 1 167 ? -15.446 3.668 18.797 1.00 98.25 167 VAL A O 1
ATOM 1366 N N . ASP A 1 168 ? -13.754 4.731 19.833 1.00 97.88 168 ASP A N 1
ATOM 1367 C CA . ASP A 1 168 ? -14.450 5.191 21.048 1.00 97.88 168 ASP A CA 1
ATOM 1368 C C . ASP A 1 168 ? -15.301 4.111 21.764 1.00 97.88 168 ASP A C 1
ATOM 1370 O O . ASP A 1 168 ? -16.217 4.415 22.548 1.00 97.88 168 ASP A O 1
ATOM 1374 N N . CYS A 1 169 ? -15.008 2.835 21.496 1.00 95.94 169 CYS A N 1
ATOM 1375 C CA . CYS A 1 169 ? -15.668 1.668 22.069 1.00 95.94 169 CYS A CA 1
ATOM 1376 C C . CYS A 1 169 ? -14.744 0.898 23.020 1.00 95.94 169 CYS A C 1
ATOM 1378 O O . CYS A 1 169 ? -13.530 1.103 23.051 1.00 95.94 169 CYS A O 1
ATOM 1380 N N . LYS A 1 170 ? -15.338 -0.021 23.786 1.00 96.25 170 LYS A N 1
ATOM 1381 C CA . LYS A 1 170 ? -14.609 -1.003 24.586 1.00 96.25 170 LYS A CA 1
ATOM 1382 C C . LYS A 1 170 ? -14.331 -2.248 23.741 1.00 96.25 170 LYS A C 1
ATOM 1384 O O . LYS A 1 170 ? -15.272 -2.850 23.225 1.00 96.25 170 LYS A O 1
ATOM 1389 N N . LEU A 1 171 ? -13.065 -2.613 23.596 1.00 92.94 171 LEU A N 1
ATOM 1390 C CA . LEU A 1 171 ? -12.609 -3.846 22.966 1.00 92.94 171 LEU A CA 1
ATOM 1391 C C . LEU A 1 171 ? -12.161 -4.819 24.058 1.00 92.94 171 LEU A C 1
ATOM 1393 O O . LEU A 1 171 ? -11.224 -4.526 24.795 1.00 92.94 171 LEU A O 1
ATOM 1397 N N . GLU A 1 172 ? -12.831 -5.959 24.152 1.00 91.19 172 GLU A N 1
ATOM 1398 C CA . GLU A 1 172 ? -12.545 -7.036 25.104 1.00 91.19 172 GLU A CA 1
ATOM 1399 C C . GLU A 1 172 ? -12.087 -8.291 24.358 1.00 91.19 172 GLU A C 1
ATOM 1401 O O . GLU A 1 172 ? -12.400 -8.468 23.180 1.00 91.19 172 GLU A O 1
ATOM 1406 N N . CYS A 1 173 ? -11.372 -9.179 25.044 1.00 86.19 173 CYS A N 1
ATOM 1407 C CA . CYS A 1 173 ? -11.007 -10.492 24.509 1.00 86.19 173 CYS A CA 1
ATOM 1408 C C . CYS A 1 173 ? -11.733 -11.629 25.241 1.00 86.19 173 CYS A C 1
ATOM 1410 O O . CYS A 1 173 ? -11.945 -11.592 26.451 1.00 86.19 173 CYS A O 1
ATOM 1412 N N . ASP A 1 174 ? -12.071 -12.689 24.527 1.00 83.75 174 ASP A N 1
ATOM 1413 C CA . ASP A 1 174 ? -12.521 -13.967 25.069 1.00 83.75 174 ASP A CA 1
ATOM 1414 C C . ASP A 1 174 ? -11.403 -14.981 24.804 1.00 83.75 174 ASP A C 1
ATOM 1416 O O . ASP A 1 174 ? -11.099 -15.294 23.654 1.00 83.75 174 ASP A O 1
ATOM 1420 N N . GLY A 1 175 ? -10.713 -15.413 25.860 1.00 79.00 175 GLY A N 1
ATOM 1421 C CA . GLY A 1 175 ? -9.499 -16.224 25.736 1.00 79.00 175 GLY A CA 1
ATOM 1422 C C . GLY A 1 175 ? -8.271 -15.463 25.211 1.00 79.00 175 GLY A C 1
ATOM 1423 O O . GLY A 1 175 ? -8.119 -14.256 25.437 1.00 79.00 175 GLY A O 1
ATOM 1424 N N . LEU A 1 176 ? -7.359 -16.206 24.570 1.00 73.69 176 LEU A N 1
ATOM 1425 C CA . LEU A 1 176 ? -6.126 -15.690 23.972 1.00 73.69 176 LEU A CA 1
ATOM 1426 C C . LEU A 1 176 ? -6.401 -15.239 22.532 1.00 73.69 176 LEU A C 1
ATOM 1428 O O . LEU A 1 176 ? -6.666 -16.058 21.654 1.00 73.69 176 LEU A O 1
ATOM 1432 N N . VAL A 1 177 ? -6.310 -13.933 22.294 1.00 76.31 177 VAL A N 1
ATOM 1433 C CA . VAL A 1 177 ? -6.502 -13.312 20.980 1.00 76.31 177 VAL A CA 1
ATOM 1434 C C . VAL A 1 177 ? -5.182 -12.718 20.515 1.00 76.31 177 VAL A C 1
ATOM 1436 O O . VAL A 1 177 ? -4.545 -11.973 21.255 1.00 76.31 177 VAL A O 1
ATOM 1439 N N . ASN A 1 178 ? -4.794 -13.021 19.277 1.00 77.44 178 ASN A N 1
ATOM 1440 C CA . ASN A 1 178 ? -3.605 -12.456 18.649 1.00 77.44 178 ASN A CA 1
ATOM 1441 C C . ASN A 1 178 ? -3.993 -11.593 17.443 1.00 77.44 178 ASN A C 1
ATOM 1443 O O . ASN A 1 178 ? -4.744 -12.047 16.582 1.00 77.44 178 ASN A O 1
ATOM 1447 N N . VAL A 1 179 ? -3.462 -10.376 17.360 1.00 80.19 179 VAL A N 1
ATOM 1448 C CA . VAL A 1 179 ? -3.609 -9.495 16.195 1.00 80.19 179 VAL A CA 1
ATOM 1449 C C . VAL A 1 179 ? -2.254 -9.408 15.518 1.00 80.19 179 VAL A C 1
ATOM 1451 O O . VAL A 1 179 ? -1.299 -8.926 16.114 1.00 80.19 179 VAL A O 1
ATOM 1454 N N . THR A 1 180 ? -2.144 -9.891 14.282 1.00 78.50 180 THR A N 1
ATOM 1455 C CA . THR A 1 180 ? -0.822 -10.104 13.669 1.00 78.50 180 THR A CA 1
ATOM 1456 C C . THR A 1 180 ? -0.266 -8.890 12.927 1.00 78.50 180 THR A C 1
ATOM 1458 O O . THR A 1 180 ? 0.782 -9.010 12.295 1.00 78.50 180 THR A O 1
ATOM 1461 N N . THR A 1 181 ? -0.984 -7.763 12.907 1.00 86.12 181 THR A N 1
ATOM 1462 C CA . THR A 1 181 ? -0.550 -6.557 12.185 1.00 86.12 181 THR A CA 1
ATOM 1463 C C . THR A 1 181 ? -0.578 -5.334 13.091 1.00 86.12 181 THR A C 1
ATOM 1465 O O . THR A 1 181 ? 0.439 -5.065 13.726 1.00 86.12 181 THR A O 1
ATOM 1468 N N . GLN A 1 182 ? -1.686 -4.591 13.182 1.00 91.50 182 GLN A N 1
ATOM 1469 C CA . GLN A 1 182 ? -1.737 -3.346 13.961 1.00 91.50 182 GLN A CA 1
ATOM 1470 C C . GLN A 1 182 ? -3.102 -3.105 14.613 1.00 91.50 182 GLN A C 1
ATOM 1472 O O . GLN A 1 182 ? -4.142 -3.521 14.096 1.00 91.50 182 GLN A O 1
ATOM 1477 N N . ILE A 1 183 ? -3.098 -2.385 15.740 1.00 93.00 183 ILE A N 1
ATOM 1478 C CA . ILE A 1 183 ? -4.309 -1.868 16.384 1.00 93.00 183 ILE A CA 1
ATOM 1479 C C . ILE A 1 183 ? -4.184 -0.353 16.522 1.00 93.00 183 ILE A C 1
ATOM 1481 O O . ILE A 1 183 ? -3.333 0.135 17.261 1.00 93.00 183 ILE A O 1
ATOM 1485 N N . PHE A 1 184 ? -5.071 0.376 15.854 1.00 96.25 184 PHE A N 1
ATOM 1486 C CA . PHE A 1 184 ? -5.224 1.819 15.973 1.00 96.25 184 PHE A CA 1
ATOM 1487 C C . PHE A 1 184 ? -6.347 2.141 16.959 1.00 96.25 184 PHE A C 1
ATOM 1489 O O . PHE A 1 184 ? -7.425 1.546 16.895 1.00 96.25 184 PHE A O 1
ATOM 1496 N N . VAL A 1 185 ? -6.115 3.081 17.873 1.00 97.06 185 VAL A N 1
ATOM 1497 C CA . VAL A 1 185 ? -7.058 3.406 18.952 1.00 97.06 185 VAL A CA 1
ATOM 1498 C C . VAL A 1 185 ? -7.352 4.900 19.006 1.00 97.06 185 VAL A C 1
ATOM 1500 O O . VAL A 1 185 ? -6.440 5.723 19.072 1.00 97.06 185 VAL A O 1
ATOM 1503 N N . THR A 1 186 ? -8.631 5.276 18.993 1.00 97.88 186 THR A N 1
ATOM 1504 C CA . THR A 1 186 ? -9.035 6.668 19.242 1.00 97.88 186 THR A CA 1
ATOM 1505 C C . THR A 1 186 ? -8.949 7.000 20.733 1.00 97.88 186 THR A C 1
ATOM 1507 O O . THR A 1 186 ? -8.889 6.118 21.589 1.00 97.88 186 THR A O 1
ATOM 1510 N N . SER A 1 187 ? -8.960 8.289 21.076 1.00 95.06 187 SER A N 1
ATOM 1511 C CA . SER A 1 187 ? -8.664 8.760 22.438 1.00 95.06 187 SER A CA 1
ATOM 1512 C C . SER A 1 187 ? -9.613 8.252 23.531 1.00 95.06 187 SER A C 1
ATOM 1514 O O . SER A 1 187 ? -9.217 8.215 24.693 1.00 95.06 187 SER A O 1
ATOM 1516 N N . LYS A 1 188 ? -10.849 7.850 23.194 1.00 96.75 188 LYS A N 1
ATOM 1517 C CA . LYS A 1 188 ? -11.820 7.296 24.160 1.00 96.75 188 LYS A CA 1
ATOM 1518 C C . LYS A 1 188 ? -11.992 5.782 24.041 1.00 96.75 188 LYS A C 1
ATOM 1520 O O . LYS A 1 188 ? -12.910 5.228 24.652 1.00 96.75 188 LYS A O 1
ATOM 1525 N N . ALA A 1 189 ? -11.174 5.117 23.229 1.00 96.81 189 ALA A N 1
ATOM 1526 C CA . ALA A 1 189 ? -11.180 3.669 23.132 1.00 96.81 189 ALA A CA 1
ATOM 1527 C C . ALA A 1 189 ? -10.664 3.045 24.436 1.00 96.81 189 ALA A C 1
ATOM 1529 O O . ALA A 1 189 ? -9.708 3.524 25.043 1.00 96.81 189 ALA A O 1
ATOM 1530 N N . ILE A 1 190 ? -11.292 1.951 24.859 1.00 96.19 190 ILE A N 1
ATOM 1531 C CA . ILE A 1 190 ? -10.847 1.159 26.008 1.00 96.19 190 ILE A CA 1
ATOM 1532 C C . ILE A 1 190 ? -10.490 -0.217 25.472 1.00 96.19 190 ILE A C 1
ATOM 1534 O O . ILE A 1 190 ? -11.364 -0.917 24.974 1.00 96.19 190 ILE A O 1
ATOM 1538 N N . VAL A 1 191 ? -9.222 -0.604 25.559 1.00 93.88 191 VAL A N 1
ATOM 1539 C CA . VAL A 1 191 ? -8.738 -1.882 25.028 1.00 93.88 191 VAL A CA 1
ATOM 1540 C C . VAL A 1 191 ? -8.280 -2.778 26.167 1.00 93.88 191 VAL A C 1
ATOM 1542 O O . VAL A 1 191 ? -7.569 -2.322 27.062 1.00 93.88 191 VAL A O 1
ATOM 1545 N N . ASP A 1 192 ? -8.700 -4.039 26.106 1.00 90.94 192 ASP A N 1
ATOM 1546 C CA . ASP A 1 192 ? -8.310 -5.115 27.011 1.00 90.94 192 ASP A CA 1
ATOM 1547 C C . ASP A 1 192 ? -6.794 -5.157 27.255 1.00 90.94 192 ASP A C 1
ATOM 1549 O O . ASP A 1 192 ? -6.003 -5.177 26.309 1.00 90.94 192 ASP A O 1
ATOM 1553 N N . GLU A 1 193 ? -6.388 -5.220 28.525 1.00 87.50 193 GLU A N 1
ATOM 1554 C CA . GLU A 1 193 ? -4.976 -5.271 28.930 1.00 87.50 193 GLU A CA 1
ATOM 1555 C C . GLU A 1 193 ? -4.238 -6.472 28.330 1.00 87.50 193 GLU A C 1
ATOM 1557 O O . GLU A 1 193 ? -3.047 -6.380 28.041 1.00 87.50 193 GLU A O 1
ATOM 1562 N N . ARG A 1 194 ? -4.941 -7.582 28.064 1.00 84.69 194 ARG A N 1
ATOM 1563 C CA . ARG A 1 194 ? -4.340 -8.760 27.422 1.00 84.69 194 ARG A CA 1
ATOM 1564 C C . ARG A 1 194 ? -3.756 -8.437 26.052 1.00 84.69 194 ARG A C 1
ATOM 1566 O O . ARG A 1 194 ? -2.691 -8.940 25.731 1.00 84.69 194 ARG A O 1
ATOM 1573 N N . LEU A 1 195 ? -4.401 -7.578 25.258 1.00 81.38 195 LEU A N 1
ATOM 1574 C CA . LEU A 1 195 ? -3.872 -7.194 23.943 1.00 81.38 195 LEU A CA 1
ATOM 1575 C C . LEU A 1 195 ? -2.612 -6.339 24.076 1.00 81.38 195 LEU A C 1
ATOM 1577 O O . LEU A 1 195 ? -1.677 -6.511 23.299 1.00 81.38 195 LEU A O 1
ATOM 1581 N N . LYS A 1 196 ? -2.546 -5.475 25.094 1.00 80.62 196 LYS A N 1
ATOM 1582 C CA . LYS A 1 196 ? -1.395 -4.588 25.327 1.00 80.62 196 LYS A CA 1
ATOM 1583 C C . LYS A 1 196 ? -0.103 -5.348 25.628 1.00 80.62 196 LYS A C 1
ATOM 1585 O O . LYS A 1 196 ? 0.976 -4.811 25.415 1.00 80.62 196 LYS A O 1
ATOM 1590 N N . GLN A 1 197 ? -0.211 -6.591 26.099 1.00 76.62 197 GLN A N 1
ATOM 1591 C CA . GLN A 1 197 ? 0.940 -7.462 26.350 1.00 76.62 197 GLN A CA 1
ATOM 1592 C C . GLN A 1 197 ? 1.581 -7.986 25.058 1.00 76.62 197 GLN A C 1
ATOM 1594 O O . GLN A 1 197 ? 2.769 -8.297 25.055 1.00 76.62 197 GLN A O 1
ATOM 1599 N N . PHE A 1 198 ? 0.811 -8.088 23.970 1.00 76.69 198 PHE A N 1
ATOM 1600 C CA . PHE A 1 198 ? 1.262 -8.706 22.718 1.00 76.69 198 PHE A CA 1
ATOM 1601 C C . PHE A 1 198 ? 1.452 -7.703 21.582 1.00 76.69 198 PHE A C 1
ATOM 1603 O O . PHE A 1 198 ? 2.228 -7.965 20.665 1.00 76.69 198 PHE A O 1
ATOM 1610 N N . ILE A 1 199 ? 0.750 -6.567 21.620 1.00 82.06 199 ILE A N 1
ATOM 1611 C CA . ILE A 1 199 ? 0.793 -5.574 20.552 1.00 82.06 199 ILE A CA 1
ATOM 1612 C C . ILE A 1 199 ? 0.727 -4.147 21.094 1.00 82.06 199 ILE A C 1
ATOM 1614 O O . ILE A 1 199 ? -0.067 -3.817 21.976 1.00 82.06 199 ILE A O 1
ATOM 1618 N N . TYR A 1 200 ? 1.569 -3.283 20.527 1.00 85.06 200 TYR A N 1
ATOM 1619 C CA . TYR A 1 200 ? 1.531 -1.853 20.798 1.00 85.06 200 TYR A CA 1
ATOM 1620 C C . TYR A 1 200 ? 0.263 -1.238 20.194 1.00 85.06 200 TYR A C 1
ATOM 1622 O O . TYR A 1 200 ? -0.033 -1.433 19.013 1.00 85.06 200 TYR A O 1
ATOM 1630 N N . LEU A 1 201 ? -0.485 -0.494 21.009 1.00 90.31 201 LEU A N 1
ATOM 1631 C CA . LEU A 1 201 ? -1.675 0.225 20.564 1.00 90.31 201 LEU A CA 1
ATOM 1632 C C . LEU A 1 201 ? -1.257 1.570 19.980 1.00 90.31 201 LEU A C 1
ATOM 1634 O O . LEU A 1 201 ? -0.708 2.407 20.693 1.00 90.31 201 LEU A O 1
ATOM 1638 N N . ILE A 1 202 ? -1.550 1.781 18.702 1.00 92.56 202 ILE A N 1
ATOM 1639 C CA . ILE A 1 202 ? -1.162 2.980 17.966 1.00 92.56 202 ILE A CA 1
ATOM 1640 C C . ILE A 1 202 ? -2.216 4.060 18.212 1.00 92.56 202 ILE A C 1
ATOM 1642 O O . ILE A 1 202 ? -3.368 3.890 17.794 1.00 92.56 202 ILE A O 1
ATOM 1646 N N . PRO A 1 203 ? -1.872 5.180 18.869 1.00 94.19 203 PRO A N 1
ATOM 1647 C CA . PRO A 1 203 ? -2.814 6.272 19.042 1.00 94.19 203 PRO A CA 1
ATOM 1648 C C . PRO A 1 203 ? -3.217 6.848 17.686 1.00 94.19 203 PRO A C 1
ATOM 1650 O O . PRO A 1 203 ? -2.370 7.132 16.835 1.00 94.19 203 PRO A O 1
ATOM 1653 N N . TRP A 1 204 ? -4.519 7.039 17.491 1.00 96.12 204 TRP A N 1
ATOM 1654 C CA . TRP A 1 204 ? -5.042 7.629 16.271 1.00 96.12 204 TRP A CA 1
ATOM 1655 C C . TRP A 1 204 ? -4.493 9.042 16.070 1.00 96.12 204 TRP A C 1
ATOM 1657 O O . TRP A 1 204 ? -4.454 9.866 16.983 1.00 96.12 204 TRP A O 1
ATOM 1667 N N . ASN A 1 205 ? -4.112 9.320 14.832 1.00 94.50 205 ASN A N 1
ATOM 1668 C CA . ASN A 1 205 ? -3.618 10.610 14.376 1.00 94.50 205 ASN A CA 1
ATOM 1669 C C . ASN A 1 205 ? -4.204 10.839 12.987 1.00 94.50 205 ASN A C 1
ATOM 1671 O O . ASN A 1 205 ? -3.827 10.131 12.055 1.00 94.50 205 ASN A O 1
ATOM 1675 N N . THR A 1 206 ? -5.123 11.795 12.869 1.00 95.50 206 THR A N 1
ATOM 1676 C CA . THR A 1 206 ? -5.858 12.071 11.628 1.00 95.50 206 THR A CA 1
ATOM 1677 C C . THR A 1 206 ? -4.918 12.397 10.469 1.00 95.50 206 THR A C 1
ATOM 1679 O O . THR A 1 206 ? -5.072 11.841 9.387 1.00 95.50 206 THR A O 1
ATOM 1682 N N . LYS A 1 207 ? -3.858 13.180 10.699 1.00 92.81 207 LYS A N 1
ATOM 1683 C CA . LYS A 1 207 ? -2.899 13.517 9.639 1.00 92.81 207 LYS A CA 1
ATOM 1684 C C . LYS A 1 207 ? -2.201 12.266 9.085 1.00 92.81 207 LYS A C 1
ATOM 1686 O O . LYS A 1 207 ? -2.166 12.055 7.877 1.00 92.81 207 LYS A O 1
ATOM 1691 N N . ILE A 1 208 ? -1.654 11.433 9.971 1.00 91.38 208 ILE A N 1
ATOM 1692 C CA . ILE A 1 208 ? -0.820 10.275 9.603 1.00 91.38 208 ILE A CA 1
ATOM 1693 C C . ILE A 1 208 ? -1.651 9.093 9.101 1.00 91.38 208 ILE A C 1
ATOM 1695 O O . ILE A 1 208 ? -1.242 8.406 8.168 1.00 91.38 208 ILE A O 1
ATOM 1699 N N . HIS A 1 209 ? -2.799 8.833 9.724 1.00 94.31 209 HIS A N 1
ATOM 1700 C CA . HIS A 1 209 ? -3.577 7.620 9.479 1.00 94.31 209 HIS A CA 1
ATOM 1701 C C . HIS A 1 209 ? -4.766 7.833 8.543 1.00 94.31 209 HIS A C 1
ATOM 1703 O O . HIS A 1 209 ? -5.301 6.846 8.048 1.00 94.31 209 HIS A O 1
ATOM 1709 N N . HIS A 1 210 ? -5.171 9.082 8.289 1.00 95.88 210 HIS A N 1
ATOM 1710 C CA . HIS A 1 210 ? -6.271 9.423 7.388 1.00 95.88 210 HIS A CA 1
ATOM 1711 C C . HIS A 1 210 ? -5.823 10.353 6.256 1.00 95.88 210 HIS A C 1
ATOM 1713 O O . HIS A 1 210 ? -5.828 9.933 5.102 1.00 95.88 210 HIS A O 1
ATOM 1719 N N . ASP A 1 211 ? -5.386 11.578 6.553 1.00 95.62 211 ASP A N 1
ATOM 1720 C CA . ASP A 1 211 ? -5.201 12.605 5.518 1.00 95.62 211 ASP A CA 1
ATOM 1721 C C . ASP A 1 211 ? -4.127 12.221 4.495 1.00 95.62 211 ASP A C 1
ATOM 1723 O O . ASP A 1 211 ? -4.334 12.365 3.290 1.00 95.62 211 ASP A O 1
ATOM 1727 N N . ILE A 1 212 ? -2.980 11.723 4.965 1.00 93.75 212 ILE A N 1
ATOM 1728 C CA . ILE A 1 212 ? -1.878 11.313 4.088 1.00 93.75 212 ILE A CA 1
ATOM 1729 C C . ILE A 1 212 ? -2.222 10.030 3.307 1.00 93.75 212 ILE A C 1
ATOM 1731 O O . ILE A 1 212 ? -2.081 10.053 2.085 1.00 93.75 212 ILE A O 1
ATOM 1735 N N . PRO A 1 213 ? -2.717 8.933 3.921 1.00 93.69 213 PRO A N 1
ATOM 1736 C CA . PRO A 1 213 ? -3.127 7.743 3.171 1.00 93.69 213 PRO A CA 1
ATOM 1737 C C . PRO A 1 213 ? -4.194 8.002 2.102 1.00 93.69 213 PRO A C 1
ATOM 1739 O O . PRO A 1 213 ? -4.142 7.389 1.037 1.00 93.69 213 PRO A O 1
ATOM 1742 N N . LEU A 1 214 ? -5.140 8.917 2.349 1.00 95.62 214 LEU A N 1
ATOM 1743 C CA . LEU A 1 214 ? -6.134 9.310 1.346 1.00 95.62 214 LEU A CA 1
ATOM 1744 C C . LEU A 1 214 ? -5.489 10.073 0.181 1.00 95.62 214 LEU A C 1
ATOM 1746 O O . LEU A 1 214 ? -5.786 9.769 -0.973 1.00 95.62 214 LEU A O 1
ATOM 1750 N N . GLN A 1 215 ? -4.579 11.012 0.466 1.00 96.69 215 GLN A N 1
ATOM 1751 C CA . GLN A 1 215 ? -3.803 11.699 -0.576 1.00 96.69 215 GLN A CA 1
ATOM 1752 C C . GLN A 1 215 ? -2.963 10.717 -1.392 1.00 96.69 215 GLN A C 1
ATOM 1754 O O . GLN A 1 215 ? -2.929 10.804 -2.613 1.00 96.69 215 GLN A O 1
ATOM 1759 N N . PHE A 1 216 ? -2.309 9.759 -0.737 1.00 95.56 216 PHE A N 1
ATOM 1760 C CA . PHE A 1 216 ? -1.569 8.702 -1.416 1.00 95.56 216 PHE A CA 1
ATOM 1761 C C . PHE A 1 216 ? -2.460 7.899 -2.348 1.00 95.56 216 PHE A C 1
ATOM 1763 O O . PHE A 1 216 ? -2.113 7.764 -3.514 1.00 95.56 216 PHE A O 1
ATOM 1770 N N . GLN A 1 217 ? -3.628 7.446 -1.892 1.00 95.38 217 GLN A N 1
ATOM 1771 C CA . GLN A 1 217 ? -4.556 6.726 -2.758 1.00 95.38 217 GLN A CA 1
ATOM 1772 C C . GLN A 1 217 ? -4.952 7.550 -3.995 1.00 95.38 217 GLN A C 1
ATOM 1774 O O . GLN A 1 217 ? -4.932 7.021 -5.102 1.00 95.38 217 GLN A O 1
ATOM 1779 N N . GLU A 1 218 ? -5.270 8.835 -3.828 1.00 97.00 218 GLU A N 1
ATOM 1780 C CA . GLU A 1 218 ? -5.607 9.719 -4.950 1.00 97.00 218 GLU A CA 1
ATOM 1781 C C . GLU A 1 218 ? -4.440 9.868 -5.940 1.00 97.00 218 GLU A C 1
ATOM 1783 O O . GLU A 1 218 ? -4.633 9.790 -7.153 1.00 97.00 218 GLU A O 1
ATOM 1788 N N . LEU A 1 219 ? -3.217 10.056 -5.436 1.00 98.19 219 LEU A N 1
ATOM 1789 C CA . LEU A 1 219 ? -2.017 10.180 -6.266 1.00 98.19 219 LEU A CA 1
ATOM 1790 C C . LEU A 1 219 ? -1.701 8.881 -7.014 1.00 98.19 219 LEU A C 1
ATOM 1792 O O . LEU A 1 219 ? -1.355 8.941 -8.191 1.00 98.19 219 LEU A O 1
ATOM 1796 N N . GLU A 1 220 ? -1.845 7.726 -6.359 1.00 96.50 220 GLU A N 1
ATOM 1797 C CA . GLU A 1 220 ? -1.690 6.410 -6.987 1.00 96.50 220 GLU A CA 1
ATOM 1798 C C . GLU A 1 220 ? -2.718 6.215 -8.112 1.00 96.50 220 GLU A C 1
ATOM 1800 O O . GLU A 1 220 ? -2.347 5.875 -9.236 1.00 96.50 220 GLU A O 1
ATOM 1805 N N . ASP A 1 221 ? -3.999 6.483 -7.837 1.00 96.69 221 ASP A N 1
ATOM 1806 C CA . ASP A 1 221 ? -5.092 6.317 -8.801 1.00 96.69 221 ASP A CA 1
ATOM 1807 C C . ASP A 1 221 ? -4.906 7.246 -10.021 1.00 96.69 221 ASP A C 1
ATOM 1809 O O . ASP A 1 221 ? -5.022 6.804 -11.168 1.00 96.69 221 ASP A O 1
ATOM 1813 N N . ASN A 1 222 ? -4.537 8.511 -9.791 1.00 98.25 222 ASN A N 1
ATOM 1814 C CA . ASN A 1 222 ? -4.252 9.473 -10.858 1.00 98.25 222 ASN A CA 1
ATOM 1815 C C . ASN A 1 222 ? -3.010 9.087 -11.674 1.00 98.25 222 ASN A C 1
ATOM 1817 O O . ASN A 1 222 ? -3.032 9.183 -12.902 1.00 98.25 222 ASN A O 1
ATOM 1821 N N . ALA A 1 223 ? -1.937 8.625 -11.023 1.00 98.06 223 ALA A N 1
ATOM 1822 C CA . ALA A 1 223 ? -0.732 8.177 -11.714 1.00 98.06 223 ALA A CA 1
ATOM 1823 C C . ALA A 1 223 ? -1.014 6.956 -12.601 1.00 98.06 223 ALA A C 1
ATOM 1825 O O . ALA A 1 223 ? -0.558 6.922 -13.748 1.00 98.06 223 ALA A O 1
ATOM 1826 N N . GLU A 1 224 ? -1.780 5.975 -12.107 1.00 97.12 224 GLU A N 1
ATOM 1827 C CA . GLU A 1 224 ? -2.196 4.797 -12.877 1.00 97.12 224 GLU A CA 1
ATOM 1828 C C . GLU A 1 224 ? -3.071 5.184 -14.077 1.00 97.12 224 GLU A C 1
ATOM 1830 O O . GLU A 1 224 ? -2.830 4.705 -15.190 1.00 97.12 224 GLU A O 1
ATOM 1835 N N . GLU A 1 225 ? -4.057 6.059 -13.873 1.00 98.25 225 GLU A N 1
ATOM 1836 C CA . GLU A 1 225 ? -4.961 6.497 -14.937 1.00 98.25 225 GLU A CA 1
ATOM 1837 C C . GLU A 1 225 ? -4.223 7.299 -16.016 1.00 98.25 225 GLU A C 1
ATOM 1839 O O . GLU A 1 225 ? -4.392 7.029 -17.206 1.00 98.25 225 GLU A O 1
ATOM 1844 N N . CYS A 1 226 ? -3.317 8.199 -15.626 1.00 98.44 226 CYS A N 1
ATOM 1845 C CA . CYS A 1 226 ? -2.480 8.934 -16.571 1.00 98.44 226 CYS A CA 1
ATOM 1846 C C . CYS A 1 226 ? -1.642 7.987 -17.446 1.00 98.44 226 CYS A C 1
ATOM 1848 O O . CYS A 1 226 ? -1.616 8.152 -18.667 1.00 98.44 226 CYS A O 1
ATOM 1850 N N . ARG A 1 227 ? -1.038 6.924 -16.884 1.00 97.62 227 ARG A N 1
ATOM 1851 C CA . ARG A 1 227 ? -0.328 5.914 -17.703 1.00 97.62 227 ARG A CA 1
ATOM 1852 C C . ARG A 1 227 ? -1.257 5.205 -18.683 1.00 97.62 227 ARG A C 1
ATOM 1854 O O . ARG A 1 227 ? -0.884 5.022 -19.840 1.00 97.62 227 ARG A O 1
ATOM 1861 N N . ARG A 1 228 ? -2.475 4.837 -18.261 1.00 97.81 228 ARG A N 1
ATOM 1862 C CA . ARG A 1 228 ? -3.476 4.218 -19.154 1.00 97.81 228 ARG A CA 1
ATOM 1863 C C . ARG A 1 228 ? -3.858 5.135 -20.313 1.00 97.81 228 ARG A C 1
ATOM 1865 O O . ARG A 1 228 ? -4.043 4.654 -21.428 1.00 97.81 228 ARG A O 1
ATOM 1872 N N . GLN A 1 229 ? -3.935 6.438 -20.057 1.00 98.19 229 GLN A N 1
ATOM 1873 C CA . GLN A 1 229 ? -4.208 7.469 -21.059 1.00 98.19 229 GLN A CA 1
ATOM 1874 C C . GLN A 1 229 ? -2.961 7.903 -21.847 1.00 98.19 229 GLN A C 1
ATOM 1876 O O . GLN A 1 229 ? -3.078 8.693 -22.781 1.00 98.19 229 GLN A O 1
ATOM 1881 N N . ARG A 1 230 ? -1.781 7.355 -21.524 1.00 97.50 230 ARG A N 1
ATOM 1882 C CA . ARG A 1 230 ? -0.473 7.709 -22.104 1.00 97.50 230 ARG A CA 1
ATOM 1883 C C . ARG A 1 230 ? -0.016 9.148 -21.812 1.00 97.50 230 ARG A C 1
ATOM 1885 O O . ARG A 1 230 ? 0.831 9.682 -22.522 1.00 97.50 230 ARG A O 1
ATOM 1892 N N . LEU A 1 231 ? -0.548 9.739 -20.745 1.00 98.44 231 LEU A N 1
ATOM 1893 C CA . LEU A 1 231 ? -0.149 11.017 -20.150 1.00 98.44 231 LEU A CA 1
ATOM 1894 C C . LEU A 1 231 ? 1.024 10.780 -19.182 1.00 98.44 231 LEU A C 1
ATOM 1896 O O . LEU A 1 231 ? 0.873 10.734 -17.959 1.00 98.44 231 LEU A O 1
ATOM 1900 N N . PHE A 1 232 ? 2.194 10.456 -19.734 1.00 98.19 232 PHE A N 1
ATOM 1901 C CA . PHE A 1 232 ? 3.305 9.940 -18.927 1.00 98.19 232 PHE A CA 1
ATOM 1902 C C . PHE A 1 232 ? 3.965 11.003 -18.046 1.00 98.19 232 PHE A C 1
ATOM 1904 O O . PHE A 1 232 ? 4.374 10.681 -16.933 1.00 98.19 232 PHE A O 1
ATOM 1911 N N . ASP A 1 233 ? 4.038 12.254 -18.501 1.00 98.38 233 ASP A N 1
ATOM 1912 C CA . ASP A 1 233 ? 4.625 13.342 -17.713 1.00 98.38 233 ASP A CA 1
ATOM 1913 C C . ASP A 1 233 ? 3.758 13.683 -16.494 1.00 98.38 233 ASP A C 1
ATOM 1915 O O . ASP A 1 233 ? 4.275 13.876 -15.393 1.00 98.38 233 ASP A O 1
ATOM 1919 N N . GLU A 1 234 ? 2.435 13.645 -16.643 1.00 98.50 234 GLU A N 1
ATOM 1920 C CA . GLU A 1 234 ? 1.485 13.794 -15.544 1.00 98.50 234 GLU A CA 1
ATOM 1921 C C . GLU A 1 234 ? 1.598 12.633 -14.549 1.00 98.50 234 GLU A C 1
ATOM 1923 O O . GLU A 1 234 ? 1.616 12.853 -13.337 1.00 98.50 234 GLU A O 1
ATOM 1928 N N . SER A 1 235 ? 1.747 11.396 -15.037 1.00 98.62 235 SER A N 1
ATOM 1929 C CA . SER A 1 235 ? 1.980 10.232 -14.174 1.00 98.62 235 SER A CA 1
ATOM 1930 C C . SER A 1 235 ? 3.267 10.365 -13.350 1.00 98.62 235 SER A C 1
ATOM 1932 O O . SER A 1 235 ? 3.264 10.103 -12.141 1.00 98.62 235 SER A O 1
ATOM 1934 N N . VAL A 1 236 ? 4.354 10.835 -13.975 1.00 98.69 236 VAL A N 1
ATOM 1935 C CA . VAL A 1 236 ? 5.606 11.161 -13.279 1.00 98.69 236 VAL A CA 1
ATOM 1936 C C . VAL A 1 236 ? 5.361 12.239 -12.223 1.00 98.69 236 VAL A C 1
ATOM 1938 O O . VAL A 1 236 ? 5.768 12.050 -11.079 1.00 98.69 236 VAL A O 1
ATOM 1941 N N . ALA A 1 237 ? 4.649 13.319 -12.551 1.00 98.62 237 ALA A N 1
ATOM 1942 C CA . ALA A 1 237 ? 4.371 14.407 -11.613 1.00 98.62 237 ALA A CA 1
ATOM 1943 C C . ALA A 1 237 ? 3.566 13.947 -10.382 1.00 98.62 237 ALA A C 1
ATOM 1945 O O . ALA A 1 237 ? 3.918 14.286 -9.248 1.00 98.62 237 ALA A O 1
ATOM 1946 N N . TYR A 1 238 ? 2.523 13.129 -10.570 1.00 98.69 238 TYR A N 1
ATOM 1947 C CA . TYR A 1 238 ? 1.769 12.547 -9.452 1.00 98.69 238 TYR A CA 1
ATOM 1948 C C . TYR A 1 238 ? 2.647 11.647 -8.578 1.00 98.69 238 TYR A C 1
ATOM 1950 O O . TYR A 1 238 ? 2.596 11.734 -7.348 1.00 98.69 238 TYR A O 1
ATOM 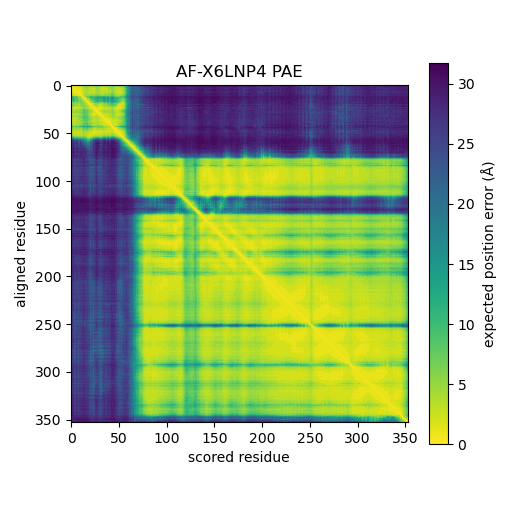1958 N N . SER A 1 239 ? 3.507 10.841 -9.201 1.00 98.25 239 SER A N 1
ATOM 1959 C CA . SER A 1 239 ? 4.420 9.939 -8.493 1.00 98.25 239 SER A CA 1
ATOM 1960 C C . SER A 1 239 ? 5.527 10.702 -7.743 1.00 98.25 239 SER A C 1
ATOM 1962 O O . SER A 1 239 ? 5.859 10.354 -6.612 1.00 98.25 239 SER A O 1
ATOM 1964 N N . GLN A 1 240 ? 6.052 11.798 -8.303 1.00 98.19 240 GLN A N 1
ATOM 1965 C CA . GLN A 1 240 ? 6.997 12.695 -7.621 1.00 98.19 240 GLN A CA 1
ATOM 1966 C C . GLN A 1 240 ? 6.348 13.380 -6.418 1.00 98.19 240 GLN A C 1
ATOM 1968 O O . GLN A 1 240 ? 6.939 13.429 -5.340 1.00 98.19 240 GLN A O 1
ATOM 1973 N N . LYS A 1 241 ? 5.105 13.854 -6.567 1.00 98.19 241 LYS A N 1
ATOM 1974 C CA . LYS A 1 241 ? 4.343 14.436 -5.457 1.00 98.19 241 LYS A CA 1
ATOM 1975 C C . LYS A 1 241 ? 4.101 13.419 -4.340 1.00 98.19 241 LYS A C 1
ATOM 1977 O O . LYS A 1 241 ? 4.196 13.778 -3.168 1.00 98.19 241 LYS A O 1
ATOM 1982 N N . TYR A 1 242 ? 3.837 12.157 -4.686 1.00 97.19 242 TYR A N 1
ATOM 1983 C CA . TYR A 1 242 ? 3.741 11.070 -3.712 1.00 97.19 242 TYR A CA 1
ATOM 1984 C C . TYR A 1 242 ? 5.046 10.940 -2.916 1.00 97.19 242 TYR A C 1
ATOM 1986 O O . TYR A 1 242 ? 5.019 10.944 -1.685 1.00 97.19 242 TYR A O 1
ATOM 1994 N N . VAL A 1 243 ? 6.189 10.849 -3.611 1.00 95.56 243 VAL A N 1
ATOM 1995 C CA . VAL A 1 243 ? 7.513 10.746 -2.974 1.00 95.56 243 VAL A CA 1
ATOM 1996 C C . VAL A 1 243 ? 7.769 11.939 -2.058 1.00 95.56 243 VAL A C 1
ATOM 1998 O O . VAL A 1 243 ? 8.188 11.738 -0.924 1.00 95.56 243 VAL A O 1
ATOM 2001 N N . GLN A 1 244 ? 7.459 13.156 -2.508 1.00 94.50 244 GLN A N 1
ATOM 2002 C CA . GLN A 1 244 ? 7.641 14.370 -1.717 1.00 94.50 244 GLN A CA 1
ATOM 2003 C C . GLN A 1 244 ? 6.859 14.310 -0.398 1.00 94.50 244 GLN A C 1
ATOM 2005 O O . GLN A 1 244 ? 7.439 14.461 0.672 1.00 94.50 244 GLN A O 1
ATOM 2010 N N . ILE A 1 245 ? 5.558 14.001 -0.454 1.00 92.50 245 ILE A N 1
ATOM 2011 C CA . ILE A 1 245 ? 4.719 13.891 0.750 1.00 92.50 245 ILE A CA 1
ATOM 2012 C C . ILE A 1 245 ? 5.242 12.792 1.680 1.00 92.50 245 ILE A C 1
ATOM 2014 O O . ILE A 1 245 ? 5.244 12.974 2.900 1.00 92.50 245 ILE A O 1
ATOM 2018 N N . ALA A 1 246 ? 5.684 11.661 1.124 1.00 91.06 246 ALA A N 1
ATOM 2019 C CA . ALA A 1 246 ? 6.245 10.574 1.912 1.00 91.06 246 ALA A CA 1
ATOM 2020 C C . ALA A 1 246 ? 7.527 11.000 2.642 1.00 91.06 246 ALA A C 1
ATOM 2022 O O . ALA A 1 246 ? 7.633 10.766 3.844 1.00 91.06 246 ALA A O 1
ATOM 2023 N N . SER A 1 247 ? 8.450 11.663 1.947 1.00 89.44 247 SER A N 1
ATOM 2024 C CA . SER A 1 247 ? 9.707 12.162 2.513 1.00 89.44 247 SER A CA 1
ATOM 2025 C C . SER A 1 247 ? 9.493 13.260 3.558 1.00 89.44 247 SER A C 1
ATOM 2027 O O . SER A 1 247 ? 10.178 13.274 4.575 1.00 89.44 247 SER A O 1
ATOM 2029 N N . ASP A 1 248 ? 8.516 14.147 3.353 1.00 88.88 248 ASP A N 1
ATOM 2030 C CA . ASP A 1 248 ? 8.258 15.277 4.256 1.00 88.88 248 ASP A CA 1
ATOM 2031 C C . ASP A 1 248 ? 7.591 14.868 5.574 1.00 88.88 248 ASP A C 1
ATOM 2033 O O . ASP A 1 248 ? 7.666 15.591 6.568 1.00 88.88 248 ASP A O 1
ATOM 2037 N N . ASN A 1 249 ? 6.870 13.743 5.585 1.00 85.62 249 ASN A N 1
ATOM 2038 C CA . ASN A 1 249 ? 6.044 13.348 6.730 1.00 85.62 249 ASN A CA 1
ATOM 2039 C C . ASN A 1 249 ? 6.541 12.095 7.446 1.00 85.62 249 ASN A C 1
ATOM 2041 O O . ASN A 1 249 ? 6.120 11.850 8.579 1.00 85.62 249 ASN A O 1
ATOM 2045 N N . PHE A 1 250 ? 7.407 11.302 6.817 1.00 81.12 250 PHE A N 1
ATOM 2046 C CA . PHE A 1 250 ? 7.886 10.055 7.390 1.00 81.12 250 PHE A CA 1
ATOM 2047 C C . PHE A 1 250 ? 9.407 10.006 7.363 1.00 81.12 250 PHE A C 1
ATOM 2049 O O . PHE A 1 250 ? 10.022 9.939 6.307 1.00 81.12 250 PHE A O 1
ATOM 2056 N N . GLU A 1 251 ? 10.003 9.920 8.553 1.00 62.97 251 GLU A N 1
ATOM 2057 C CA . GLU A 1 251 ? 11.441 9.674 8.732 1.00 62.97 251 GLU A CA 1
ATOM 2058 C C . GLU A 1 251 ? 11.898 8.357 8.068 1.00 62.97 251 GLU A C 1
ATOM 2060 O O . GLU A 1 251 ? 13.081 8.171 7.790 1.00 62.97 251 GLU A O 1
ATOM 2065 N N . PHE A 1 252 ? 10.961 7.435 7.799 1.00 61.16 252 PHE A N 1
ATOM 2066 C CA . PHE A 1 252 ? 11.227 6.112 7.238 1.00 61.16 252 PHE A CA 1
ATOM 2067 C C . PHE A 1 252 ? 10.632 5.948 5.841 1.00 61.16 252 PHE A C 1
ATOM 2069 O O . PHE A 1 252 ? 9.417 6.006 5.638 1.00 61.16 252 PHE A O 1
ATOM 2076 N N . TYR A 1 253 ? 11.502 5.579 4.906 1.00 68.44 253 TYR A N 1
ATOM 2077 C CA . TYR A 1 253 ? 11.271 5.471 3.464 1.00 68.44 253 TYR A CA 1
ATOM 2078 C C . TYR A 1 253 ? 10.257 4.403 3.003 1.00 68.44 253 TYR A C 1
ATOM 2080 O O . TYR A 1 253 ? 10.170 4.121 1.811 1.00 68.44 253 TYR A O 1
ATOM 2088 N N . HIS A 1 254 ? 9.475 3.779 3.888 1.00 74.19 254 HIS A N 1
ATOM 2089 C CA . HIS A 1 254 ? 8.581 2.684 3.495 1.00 74.19 254 HIS A CA 1
ATOM 2090 C C . HIS A 1 254 ? 7.499 3.112 2.486 1.00 74.19 254 HIS A C 1
ATOM 2092 O O . HIS A 1 254 ? 7.230 2.369 1.544 1.00 74.19 254 HIS A O 1
ATOM 2098 N N . TYR A 1 255 ? 6.937 4.321 2.616 1.00 87.75 255 TYR A N 1
ATOM 2099 C CA . TYR A 1 255 ? 6.069 4.893 1.582 1.00 87.75 255 TYR A CA 1
ATOM 2100 C C . TYR A 1 255 ? 6.861 5.362 0.355 1.00 87.75 255 TYR A C 1
ATOM 2102 O O . TYR A 1 255 ? 6.391 5.178 -0.762 1.00 87.75 255 TYR A O 1
ATOM 2110 N N . VAL A 1 256 ? 8.078 5.890 0.524 1.00 90.62 256 VAL A N 1
ATOM 2111 C CA . VAL A 1 256 ? 8.934 6.328 -0.599 1.00 90.62 256 VAL A CA 1
ATOM 2112 C C . VAL A 1 256 ? 9.175 5.192 -1.599 1.00 90.62 256 VAL A C 1
ATOM 2114 O O . VAL A 1 256 ? 9.115 5.426 -2.803 1.00 90.62 256 VAL A O 1
ATOM 2117 N N . ILE A 1 257 ? 9.333 3.950 -1.123 1.00 91.56 257 ILE A N 1
ATOM 2118 C CA . ILE A 1 257 ? 9.447 2.750 -1.973 1.00 91.56 257 ILE A CA 1
ATOM 2119 C C . ILE A 1 257 ? 8.278 2.644 -2.968 1.00 91.56 257 ILE A C 1
ATOM 2121 O O . ILE A 1 257 ? 8.488 2.315 -4.134 1.00 91.56 257 ILE A O 1
ATOM 2125 N N . ILE A 1 258 ? 7.049 2.928 -2.524 1.00 92.69 258 ILE A N 1
ATOM 2126 C CA . ILE A 1 258 ? 5.847 2.872 -3.369 1.00 92.69 258 ILE A CA 1
ATOM 2127 C C . ILE A 1 258 ? 5.902 3.977 -4.431 1.00 92.69 258 ILE A C 1
ATOM 2129 O O . ILE A 1 258 ? 5.661 3.707 -5.605 1.00 92.69 258 ILE A O 1
ATOM 2133 N N . GLY A 1 259 ? 6.284 5.197 -4.049 1.00 95.19 259 GLY A N 1
ATOM 2134 C CA . GLY A 1 259 ? 6.447 6.306 -4.992 1.00 95.19 259 GLY A CA 1
ATOM 2135 C C . GLY A 1 259 ? 7.518 6.034 -6.056 1.00 95.19 259 GLY A C 1
ATOM 2136 O O . GLY A 1 259 ? 7.283 6.265 -7.239 1.00 95.19 259 GLY A O 1
ATOM 2137 N N . TYR A 1 260 ? 8.662 5.464 -5.666 1.00 97.06 260 TYR A N 1
ATOM 2138 C CA . TYR A 1 260 ? 9.707 5.031 -6.602 1.00 97.06 260 TYR A CA 1
ATOM 2139 C C . TYR A 1 260 ? 9.236 3.916 -7.535 1.00 97.06 260 TYR A C 1
ATOM 2141 O O . TYR A 1 260 ? 9.526 3.954 -8.727 1.00 97.06 260 TYR A O 1
ATOM 2149 N N . TYR A 1 261 ? 8.447 2.966 -7.036 1.00 96.62 261 TYR A N 1
ATOM 2150 C CA . TYR A 1 261 ? 7.823 1.956 -7.886 1.00 96.62 261 TYR A CA 1
ATOM 2151 C C . TYR A 1 261 ? 6.922 2.583 -8.964 1.00 96.62 261 TYR A C 1
ATOM 2153 O O . TYR A 1 261 ? 7.050 2.237 -10.139 1.00 96.62 261 TYR A O 1
ATOM 2161 N N . PHE A 1 262 ? 6.076 3.555 -8.605 1.00 97.75 262 PHE A N 1
ATOM 2162 C CA . PHE A 1 262 ? 5.242 4.260 -9.585 1.00 97.75 262 PHE A CA 1
ATOM 2163 C C . PHE A 1 262 ? 6.057 5.112 -10.568 1.00 97.75 262 PHE A C 1
ATOM 2165 O O . PHE A 1 262 ? 5.741 5.119 -11.758 1.00 97.75 262 PHE A O 1
ATOM 2172 N N . LEU A 1 263 ? 7.146 5.754 -10.123 1.00 98.62 263 LEU A N 1
ATOM 2173 C CA . LEU A 1 263 ? 8.071 6.454 -11.023 1.00 98.62 263 LEU A CA 1
ATOM 2174 C C . LEU A 1 263 ? 8.721 5.500 -12.024 1.00 98.62 263 LEU A C 1
ATOM 2176 O O . LEU A 1 263 ? 8.730 5.793 -13.219 1.00 98.62 263 LEU A O 1
ATOM 2180 N N . GLY A 1 264 ? 9.199 4.341 -11.566 1.00 98.50 264 GLY A N 1
ATOM 2181 C CA . GLY A 1 264 ? 9.756 3.313 -12.445 1.00 98.50 264 GLY A CA 1
ATOM 2182 C C . GLY A 1 264 ? 8.756 2.871 -13.517 1.00 98.50 264 GLY A C 1
ATOM 2183 O O . GLY A 1 264 ? 9.104 2.763 -14.693 1.00 98.50 264 GLY A O 1
ATOM 2184 N N . MET A 1 265 ? 7.486 2.701 -13.138 1.00 98.38 265 MET A N 1
ATOM 2185 C CA . MET A 1 265 ? 6.406 2.352 -14.066 1.00 98.38 265 MET A CA 1
ATOM 2186 C C . MET A 1 265 ? 6.109 3.463 -15.073 1.00 98.38 265 MET A C 1
ATOM 2188 O O . MET A 1 265 ? 5.964 3.185 -16.264 1.00 98.38 265 MET A O 1
ATOM 2192 N N . ALA A 1 266 ? 6.041 4.715 -14.621 1.00 98.56 266 ALA A N 1
ATOM 2193 C CA . ALA A 1 266 ? 5.791 5.862 -15.486 1.00 98.56 266 ALA A CA 1
ATOM 2194 C C . ALA A 1 266 ? 6.922 6.060 -16.510 1.00 98.56 266 ALA A C 1
ATOM 2196 O O . ALA A 1 266 ? 6.651 6.213 -17.702 1.00 98.56 266 ALA A O 1
ATOM 2197 N N . TYR A 1 267 ? 8.186 5.980 -16.080 1.00 98.69 267 TYR A N 1
ATOM 2198 C CA . TYR A 1 267 ? 9.338 6.110 -16.977 1.00 98.69 267 TYR A CA 1
ATOM 2199 C C . TYR A 1 267 ? 9.487 4.930 -17.940 1.00 98.69 267 TYR A C 1
ATOM 2201 O O . TYR A 1 267 ? 9.828 5.143 -19.105 1.00 98.69 267 TYR A O 1
ATOM 2209 N N . HIS A 1 268 ? 9.167 3.707 -17.504 1.00 98.44 268 HIS A N 1
ATOM 2210 C CA . HIS A 1 268 ? 9.137 2.545 -18.391 1.00 98.44 268 HIS A CA 1
ATOM 2211 C C . HIS A 1 268 ? 8.129 2.740 -19.531 1.00 98.44 268 HIS A C 1
ATOM 2213 O O . HIS A 1 268 ? 8.474 2.549 -20.698 1.00 98.44 268 HIS A O 1
ATOM 2219 N N . ASP A 1 269 ? 6.908 3.185 -19.220 1.00 97.94 269 ASP A N 1
ATOM 2220 C CA . ASP A 1 269 ? 5.877 3.417 -20.237 1.00 97.94 269 ASP A CA 1
ATOM 2221 C C . ASP A 1 269 ? 6.214 4.609 -21.148 1.00 97.94 269 ASP A C 1
ATOM 2223 O O . ASP A 1 269 ? 5.905 4.592 -22.344 1.00 97.94 269 ASP A O 1
ATOM 2227 N N . LYS A 1 270 ? 6.923 5.609 -20.604 1.00 98.06 270 LYS A N 1
ATOM 2228 C CA . LYS A 1 270 ? 7.503 6.729 -21.358 1.00 98.06 270 LYS A CA 1
ATOM 2229 C C . LYS A 1 270 ? 8.690 6.320 -22.244 1.00 98.06 270 LYS A C 1
ATOM 2231 O O . LYS A 1 270 ? 9.106 7.104 -23.093 1.00 98.06 270 LYS A O 1
ATOM 2236 N N . LYS A 1 271 ? 9.197 5.089 -22.103 1.00 98.12 271 LYS A N 1
ATOM 2237 C CA . LYS A 1 271 ? 10.395 4.554 -22.778 1.00 98.12 271 LYS A CA 1
ATOM 2238 C C . LYS A 1 271 ? 11.713 5.218 -22.362 1.00 98.12 271 LYS A C 1
ATOM 2240 O O . LYS A 1 271 ? 12.703 5.125 -23.080 1.00 98.12 271 LYS A O 1
ATOM 2245 N N . GLU A 1 272 ? 11.743 5.862 -21.199 1.00 98.50 272 GLU A N 1
ATOM 2246 C CA . GLU A 1 272 ? 12.974 6.351 -20.567 1.00 98.50 272 GLU A CA 1
ATOM 2247 C C . GLU A 1 272 ? 13.520 5.245 -19.648 1.00 98.50 272 GLU A C 1
ATOM 2249 O O . GLU A 1 272 ? 13.381 5.285 -18.422 1.00 98.50 272 GLU A O 1
ATOM 2254 N N . TYR A 1 273 ? 14.070 4.195 -20.260 1.00 98.31 273 TYR A N 1
ATOM 2255 C CA . TYR A 1 273 ? 14.380 2.934 -19.584 1.00 98.31 273 TYR A CA 1
ATOM 2256 C C . TYR A 1 273 ? 15.462 3.064 -18.508 1.00 98.31 273 TYR A C 1
ATOM 2258 O O . TYR A 1 273 ? 15.361 2.402 -17.479 1.00 98.31 273 TYR A O 1
ATOM 2266 N N . GLU A 1 274 ? 16.455 3.934 -18.693 1.00 98.19 274 GLU A N 1
ATOM 2267 C CA . GLU A 1 274 ? 17.513 4.172 -17.705 1.00 98.19 274 GLU A CA 1
ATOM 2268 C C . GLU A 1 274 ? 16.936 4.704 -16.389 1.00 98.19 274 GLU A C 1
ATOM 2270 O O . GLU A 1 274 ? 17.254 4.185 -15.321 1.00 98.19 274 GLU A O 1
ATOM 2275 N N . LYS A 1 275 ? 16.012 5.670 -16.466 1.00 97.88 275 LYS A N 1
ATOM 2276 C CA . LYS A 1 275 ? 15.318 6.193 -15.281 1.00 97.88 275 LYS A CA 1
ATOM 2277 C C . LYS A 1 275 ? 14.402 5.150 -14.659 1.00 97.88 275 LYS A C 1
ATOM 2279 O O . LYS A 1 275 ? 14.297 5.070 -13.440 1.00 97.88 275 LYS A O 1
ATOM 2284 N N . ALA A 1 276 ? 13.736 4.337 -15.481 1.00 98.62 276 ALA A N 1
ATOM 2285 C CA . ALA A 1 276 ? 12.908 3.253 -14.968 1.00 98.62 276 ALA A CA 1
ATOM 2286 C C . ALA A 1 276 ? 13.731 2.277 -14.112 1.00 98.62 276 ALA A C 1
ATOM 2288 O O . ALA A 1 276 ? 13.315 1.941 -13.003 1.00 98.62 276 ALA A O 1
ATOM 2289 N N . VAL A 1 277 ? 14.913 1.875 -14.602 1.00 98.50 277 VAL A N 1
ATOM 2290 C CA . VAL A 1 277 ? 15.863 1.040 -13.850 1.00 98.50 277 VAL A CA 1
ATOM 2291 C C . VAL A 1 277 ? 16.281 1.733 -12.558 1.00 98.50 277 VAL A C 1
ATOM 2293 O O . VAL A 1 277 ? 16.124 1.136 -11.497 1.00 98.50 277 VAL A O 1
ATOM 2296 N N . GLU A 1 278 ? 16.724 2.991 -12.628 1.00 98.00 278 GLU A N 1
ATOM 2297 C CA . GLU A 1 278 ? 17.161 3.766 -11.459 1.00 98.00 278 GLU A CA 1
ATOM 2298 C C . GLU A 1 278 ? 16.109 3.758 -10.337 1.00 98.00 278 GLU A C 1
ATOM 2300 O O . GLU A 1 278 ? 16.402 3.403 -9.194 1.00 98.00 278 GLU A O 1
ATOM 2305 N N . TYR A 1 279 ? 14.852 4.082 -10.653 1.00 98.12 279 TYR A N 1
ATOM 2306 C CA . TYR A 1 279 ? 13.798 4.129 -9.640 1.00 98.12 279 TYR A CA 1
ATOM 2307 C C . TYR A 1 279 ? 13.418 2.748 -9.094 1.00 98.12 279 TYR A C 1
ATOM 2309 O O . TYR A 1 279 ? 13.189 2.615 -7.888 1.00 98.12 279 TYR A O 1
ATOM 2317 N N . TYR A 1 280 ? 13.384 1.706 -9.930 1.00 98.25 280 TYR A N 1
ATOM 2318 C CA . TYR A 1 280 ? 13.142 0.349 -9.437 1.00 98.25 280 TYR A CA 1
ATOM 2319 C C . TYR A 1 280 ? 14.286 -0.163 -8.549 1.00 98.25 280 TYR A C 1
ATOM 2321 O O . TYR A 1 280 ? 14.019 -0.799 -7.527 1.00 98.25 280 TYR A O 1
ATOM 2329 N N . GLU A 1 281 ? 15.546 0.135 -8.875 1.00 96.50 281 GLU A N 1
ATOM 2330 C CA . GLU A 1 281 ? 16.706 -0.241 -8.055 1.00 96.50 281 GLU A CA 1
ATOM 2331 C C . GLU A 1 281 ? 16.765 0.541 -6.741 1.00 96.50 281 GLU A C 1
ATOM 2333 O O . GLU A 1 281 ? 17.046 -0.043 -5.689 1.00 96.50 281 GLU A O 1
ATOM 2338 N N . ASN A 1 282 ? 16.406 1.826 -6.758 1.00 94.06 282 ASN A N 1
ATOM 2339 C CA . ASN A 1 282 ? 16.263 2.629 -5.546 1.00 94.06 282 ASN A CA 1
ATOM 2340 C C . ASN A 1 282 ? 15.180 2.052 -4.622 1.00 94.06 282 ASN A C 1
ATOM 2342 O O . ASN A 1 282 ? 15.414 1.866 -3.423 1.00 94.06 282 ASN A O 1
ATOM 2346 N N . ALA A 1 283 ? 14.012 1.696 -5.170 1.00 93.38 283 ALA A N 1
ATOM 2347 C CA . ALA A 1 283 ? 12.950 1.033 -4.415 1.00 93.38 283 ALA A CA 1
ATOM 2348 C C . ALA A 1 283 ? 13.431 -0.302 -3.818 1.00 93.38 283 ALA A C 1
ATOM 2350 O O . ALA A 1 283 ? 13.196 -0.570 -2.637 1.00 93.38 283 ALA A O 1
ATOM 2351 N N . LEU A 1 284 ? 14.147 -1.114 -4.604 1.00 92.88 284 LEU A N 1
ATOM 2352 C CA . LEU A 1 284 ? 14.664 -2.417 -4.179 1.00 92.88 284 LEU A CA 1
ATOM 2353 C C . LEU A 1 284 ? 15.699 -2.287 -3.058 1.00 92.88 284 LEU A C 1
ATOM 2355 O O . LEU A 1 284 ? 15.647 -3.035 -2.083 1.00 92.88 284 LEU A O 1
ATOM 2359 N N . THR A 1 285 ? 16.614 -1.327 -3.178 1.00 90.38 285 THR A N 1
ATOM 2360 C CA . THR A 1 285 ? 17.678 -1.062 -2.200 1.00 90.38 285 THR A CA 1
ATOM 2361 C C . THR A 1 285 ? 17.091 -0.688 -0.845 1.00 90.38 285 THR A C 1
ATOM 2363 O O . THR A 1 285 ? 17.419 -1.301 0.174 1.00 90.38 285 THR A O 1
ATOM 2366 N N . ILE A 1 286 ? 16.157 0.265 -0.830 1.00 86.38 286 ILE A N 1
ATOM 2367 C CA . ILE A 1 286 ? 15.486 0.694 0.399 1.00 86.38 286 ILE A CA 1
ATOM 2368 C C . ILE A 1 286 ? 14.661 -0.459 0.983 1.00 86.38 286 ILE A C 1
ATOM 2370 O O . ILE A 1 286 ? 14.727 -0.729 2.183 1.00 86.38 286 ILE A O 1
ATOM 2374 N N . ARG A 1 287 ? 13.900 -1.176 0.147 1.00 85.56 287 ARG A N 1
ATOM 2375 C CA . ARG A 1 287 ? 13.047 -2.283 0.599 1.00 85.56 287 ARG A CA 1
ATOM 2376 C C . ARG A 1 287 ? 13.869 -3.405 1.230 1.00 85.56 287 ARG A C 1
ATOM 2378 O O . ARG A 1 287 ? 13.504 -3.861 2.311 1.00 85.56 287 ARG A O 1
ATOM 2385 N N . LYS A 1 288 ? 14.994 -3.793 0.618 1.00 86.31 288 LYS A N 1
ATOM 2386 C CA . LYS A 1 288 ? 15.925 -4.793 1.168 1.00 86.31 288 LYS A CA 1
ATOM 2387 C C . LYS A 1 288 ? 16.504 -4.361 2.511 1.00 86.31 288 LYS A C 1
ATOM 2389 O O . LYS A 1 288 ? 16.592 -5.188 3.413 1.00 86.31 288 LYS A O 1
ATOM 2394 N N . LYS A 1 289 ? 16.839 -3.076 2.657 1.00 83.75 289 LYS A N 1
ATOM 2395 C CA . LYS A 1 289 ? 17.379 -2.519 3.903 1.00 83.75 289 LYS A CA 1
ATOM 2396 C C . LYS A 1 289 ? 16.376 -2.551 5.061 1.00 83.75 289 LYS A C 1
ATOM 2398 O O . LYS A 1 289 ? 16.801 -2.758 6.184 1.00 83.75 289 LYS A O 1
ATOM 2403 N N . ILE A 1 290 ? 15.084 -2.330 4.798 1.00 78.19 290 ILE A N 1
ATOM 2404 C CA . ILE A 1 290 ? 14.055 -2.203 5.852 1.00 78.19 290 ILE A CA 1
ATOM 2405 C C . ILE A 1 290 ? 13.330 -3.529 6.135 1.00 78.19 290 ILE A C 1
ATOM 2407 O O . ILE A 1 290 ? 12.878 -3.774 7.248 1.00 78.19 290 ILE A O 1
ATOM 2411 N N . PHE A 1 291 ? 13.136 -4.367 5.115 1.00 76.19 291 PHE A N 1
ATOM 2412 C CA . PHE A 1 291 ? 12.245 -5.532 5.197 1.00 76.19 291 PHE A CA 1
ATOM 2413 C C . PHE A 1 291 ? 12.916 -6.849 4.795 1.00 76.19 291 PHE A C 1
ATOM 2415 O O . PHE A 1 291 ? 12.255 -7.889 4.765 1.00 76.19 291 PHE A O 1
ATOM 2422 N N . GLY A 1 292 ? 14.210 -6.816 4.475 1.00 81.94 292 GLY A N 1
ATOM 2423 C CA . GLY A 1 292 ? 14.954 -7.969 3.984 1.00 81.94 292 GLY A CA 1
ATOM 2424 C C . GLY A 1 292 ? 14.668 -8.315 2.517 1.00 81.94 292 GLY A C 1
ATOM 2425 O O . GLY A 1 292 ? 13.980 -7.604 1.779 1.00 81.94 292 GLY A O 1
ATOM 2426 N N . SER A 1 293 ? 15.243 -9.430 2.069 1.00 77.38 293 SER A N 1
ATOM 2427 C CA . SER A 1 293 ? 15.248 -9.852 0.661 1.00 77.38 293 SER A CA 1
ATOM 2428 C C . SER A 1 293 ? 14.010 -10.645 0.235 1.00 77.38 293 SER A C 1
ATOM 2430 O O . SER A 1 293 ? 13.614 -10.558 -0.928 1.00 77.38 293 SER A O 1
ATOM 2432 N N . THR A 1 294 ? 13.353 -11.359 1.149 1.00 77.50 294 THR A N 1
ATOM 2433 C CA . THR A 1 294 ? 12.267 -12.294 0.813 1.00 77.50 294 THR A CA 1
ATOM 2434 C C . THR A 1 294 ? 10.894 -11.674 1.062 1.00 77.50 294 THR A C 1
ATOM 2436 O O . THR A 1 294 ? 10.245 -11.921 2.077 1.00 77.50 294 THR A O 1
ATOM 2439 N N . ASN A 1 295 ? 10.434 -10.848 0.122 1.00 82.62 295 ASN A N 1
ATOM 2440 C CA . ASN A 1 295 ? 9.094 -10.266 0.152 1.00 82.62 295 ASN A CA 1
ATOM 2441 C C . ASN A 1 295 ? 8.539 -10.119 -1.265 1.00 82.62 295 ASN A C 1
ATOM 2443 O O . ASN A 1 295 ? 9.261 -9.758 -2.188 1.00 82.62 295 ASN A O 1
ATOM 2447 N N . ILE A 1 296 ? 7.239 -10.328 -1.420 1.00 85.69 296 ILE A N 1
ATOM 2448 C CA . ILE A 1 296 ? 6.536 -10.231 -2.703 1.00 85.69 296 ILE A CA 1
ATOM 2449 C C . ILE A 1 296 ? 6.669 -8.850 -3.388 1.00 85.69 296 ILE A C 1
ATOM 2451 O O . ILE A 1 296 ? 6.724 -8.811 -4.608 1.00 85.69 296 ILE A O 1
ATOM 2455 N N . PHE A 1 297 ? 6.880 -7.741 -2.661 1.00 89.06 297 PHE A N 1
ATOM 2456 C CA . PHE A 1 297 ? 7.243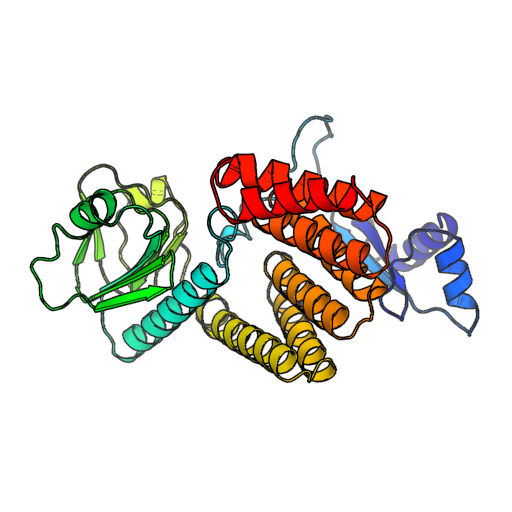 -6.448 -3.285 1.00 89.06 297 PHE A CA 1
ATOM 2457 C C . PHE A 1 297 ? 8.577 -6.513 -4.045 1.00 89.06 297 PHE A C 1
ATOM 2459 O O . PHE A 1 297 ? 8.714 -5.944 -5.125 1.00 89.06 297 PHE A O 1
ATOM 2466 N N . ASN A 1 298 ? 9.574 -7.211 -3.490 1.00 91.50 298 ASN A N 1
ATOM 2467 C CA . ASN A 1 298 ? 10.867 -7.377 -4.154 1.00 91.50 298 ASN A CA 1
ATOM 2468 C C . ASN A 1 298 ? 10.708 -8.205 -5.431 1.00 91.50 298 ASN A C 1
ATOM 2470 O O . ASN A 1 298 ? 11.351 -7.894 -6.427 1.00 91.50 298 ASN A O 1
ATOM 2474 N N . ALA A 1 299 ? 9.840 -9.222 -5.414 1.00 92.88 299 ALA A N 1
ATOM 2475 C CA . ALA A 1 299 ? 9.538 -10.012 -6.601 1.00 92.88 299 ALA A CA 1
ATOM 2476 C C . ALA A 1 299 ? 8.938 -9.146 -7.718 1.00 92.88 299 ALA A C 1
ATOM 2478 O O . ALA A 1 299 ? 9.411 -9.214 -8.848 1.00 92.88 299 ALA A O 1
ATOM 2479 N N . ASP A 1 300 ? 7.985 -8.269 -7.389 1.00 93.56 300 ASP A N 1
ATOM 2480 C CA . ASP A 1 300 ? 7.368 -7.344 -8.349 1.00 93.56 300 ASP A CA 1
ATOM 2481 C C . ASP A 1 300 ? 8.384 -6.337 -8.922 1.00 93.56 300 ASP A C 1
ATOM 2483 O O . ASP A 1 300 ? 8.372 -6.052 -10.121 1.00 93.56 300 ASP A O 1
ATOM 2487 N N . LEU A 1 301 ? 9.310 -5.830 -8.097 1.00 96.19 301 LEU A N 1
ATOM 2488 C CA . LEU A 1 301 ? 10.413 -4.982 -8.565 1.00 96.19 301 LEU A CA 1
ATOM 2489 C C . LEU A 1 301 ? 11.362 -5.732 -9.505 1.00 96.19 301 LEU A C 1
ATOM 2491 O O . LEU A 1 301 ? 11.706 -5.217 -10.567 1.00 96.19 301 LEU A O 1
ATOM 2495 N N . HIS A 1 302 ? 11.770 -6.949 -9.135 1.00 97.31 302 HIS A N 1
ATOM 2496 C CA . HIS A 1 302 ? 12.606 -7.799 -9.979 1.00 97.31 302 HIS A CA 1
ATOM 2497 C C . HIS A 1 302 ? 11.896 -8.122 -11.301 1.00 97.31 302 HIS A C 1
ATOM 2499 O O . HIS A 1 302 ? 12.489 -7.985 -12.364 1.00 97.31 302 HIS A O 1
ATOM 2505 N N . TRP A 1 303 ? 10.607 -8.455 -11.269 1.00 96.88 303 TRP A N 1
ATOM 2506 C CA . TRP A 1 303 ? 9.803 -8.682 -12.468 1.00 96.88 303 TRP A CA 1
ATOM 2507 C C . TRP A 1 303 ? 9.784 -7.453 -13.387 1.00 96.88 303 TRP A C 1
ATOM 2509 O O . TRP A 1 303 ? 10.041 -7.577 -14.586 1.00 96.88 303 TRP A O 1
ATOM 2519 N N . ASN A 1 304 ? 9.543 -6.261 -12.836 1.00 97.69 304 ASN A N 1
ATOM 2520 C CA . ASN A 1 304 ? 9.524 -5.024 -13.613 1.00 97.69 304 ASN A CA 1
ATOM 2521 C C . ASN A 1 304 ? 10.898 -4.673 -14.200 1.00 97.69 304 ASN A C 1
ATOM 2523 O O . ASN A 1 304 ? 10.973 -4.297 -15.368 1.00 97.69 304 ASN A O 1
ATOM 2527 N N . LEU A 1 305 ? 11.986 -4.858 -13.448 1.00 98.31 305 LEU A N 1
ATOM 2528 C CA . LEU A 1 305 ? 13.348 -4.730 -13.979 1.00 98.31 305 LEU A CA 1
ATOM 2529 C C . LEU A 1 305 ? 13.592 -5.728 -15.120 1.00 98.31 305 LEU A C 1
ATOM 2531 O O . LEU A 1 305 ? 14.106 -5.350 -16.172 1.00 98.31 305 LEU A O 1
ATOM 2535 N N . GLY A 1 306 ? 13.136 -6.975 -14.967 1.00 97.31 306 GLY A N 1
ATOM 2536 C CA . GLY A 1 306 ? 13.170 -7.987 -16.021 1.00 97.31 306 GLY A CA 1
ATOM 2537 C C . GLY A 1 306 ? 12.453 -7.533 -17.294 1.00 97.31 306 GLY A C 1
ATOM 2538 O O . GLY A 1 306 ? 13.005 -7.675 -18.387 1.00 97.31 306 GLY A O 1
ATOM 2539 N N . LEU A 1 307 ? 11.267 -6.926 -17.170 1.00 96.75 307 LEU A N 1
ATOM 2540 C CA . LEU A 1 307 ? 10.516 -6.367 -18.301 1.00 96.75 307 LEU A CA 1
ATOM 2541 C C . LEU A 1 307 ? 11.241 -5.194 -18.976 1.00 96.75 307 LEU A C 1
ATOM 2543 O O . LEU A 1 307 ? 11.278 -5.140 -20.208 1.00 96.75 307 LEU A O 1
ATOM 2547 N N . VAL A 1 308 ? 11.845 -4.289 -18.199 1.00 98.00 308 VAL A N 1
ATOM 2548 C CA . VAL A 1 308 ? 12.632 -3.169 -18.740 1.00 98.00 308 VAL A CA 1
ATOM 2549 C C . VAL A 1 308 ? 13.807 -3.709 -19.560 1.00 98.00 308 VAL A C 1
ATOM 2551 O O . VAL A 1 308 ? 13.947 -3.363 -20.731 1.00 98.00 308 VAL A O 1
ATOM 2554 N N . PHE A 1 309 ? 14.603 -4.621 -18.989 1.00 97.06 309 PHE A N 1
ATOM 2555 C CA . PHE A 1 309 ? 15.769 -5.198 -19.666 1.00 97.06 309 PHE A CA 1
ATOM 2556 C C . PHE A 1 309 ? 15.411 -6.060 -20.881 1.00 97.06 309 PHE A C 1
ATOM 2558 O O . PHE A 1 309 ? 16.161 -6.075 -21.854 1.00 97.06 309 PHE A O 1
ATOM 2565 N N . MET A 1 310 ? 14.254 -6.725 -20.861 1.00 94.62 310 MET A N 1
ATOM 2566 C CA . MET A 1 310 ? 13.715 -7.433 -22.027 1.00 94.62 310 MET A CA 1
ATOM 2567 C C . MET A 1 310 ? 13.387 -6.455 -23.164 1.00 94.62 310 MET A C 1
ATOM 2569 O O . MET A 1 310 ? 13.644 -6.755 -24.323 1.00 94.62 310 MET A O 1
ATOM 2573 N N . THR A 1 311 ? 12.838 -5.281 -22.835 1.00 95.31 311 THR A N 1
ATOM 2574 C CA . THR A 1 311 ? 12.438 -4.262 -23.820 1.00 95.31 311 THR A CA 1
ATOM 2575 C C . THR A 1 311 ? 13.640 -3.603 -24.500 1.00 95.31 311 THR A C 1
ATOM 2577 O O . THR A 1 311 ? 13.556 -3.260 -25.674 1.00 95.31 311 THR A O 1
ATOM 2580 N N . VAL A 1 312 ? 14.767 -3.468 -23.793 1.00 96.25 312 VAL A N 1
ATOM 2581 C CA . VAL A 1 312 ? 16.037 -2.959 -24.352 1.00 96.25 312 VAL A CA 1
ATOM 2582 C C . VAL A 1 312 ? 16.962 -4.069 -24.874 1.00 96.25 312 VAL A C 1
ATOM 2584 O O . VAL A 1 312 ? 18.165 -3.853 -24.996 1.00 96.25 312 VAL A O 1
ATOM 2587 N N . GLU A 1 313 ? 16.420 -5.263 -25.136 1.00 94.06 313 GLU A N 1
ATOM 2588 C CA . GLU A 1 313 ? 17.123 -6.412 -25.739 1.00 94.06 313 GLU A CA 1
ATOM 2589 C C . GLU A 1 313 ? 18.350 -6.911 -24.942 1.00 94.06 313 GLU A C 1
ATOM 2591 O O . GLU A 1 313 ? 19.239 -7.583 -25.462 1.00 94.06 313 GLU A O 1
ATOM 2596 N N . LYS A 1 314 ? 18.392 -6.643 -23.629 1.00 94.69 314 LYS A N 1
ATOM 2597 C CA . LYS A 1 314 ? 19.422 -7.147 -22.704 1.00 94.69 314 LYS A CA 1
ATOM 2598 C C . LYS A 1 314 ? 18.970 -8.463 -22.066 1.00 94.69 314 LYS A C 1
ATOM 2600 O O . LYS A 1 314 ? 18.752 -8.547 -20.854 1.00 94.69 314 LYS A O 1
ATOM 2605 N N . THR A 1 315 ? 18.833 -9.498 -22.892 1.00 92.06 315 THR A N 1
ATOM 2606 C CA . THR A 1 315 ? 18.228 -10.795 -22.534 1.00 92.06 315 THR A CA 1
ATOM 2607 C C . THR A 1 315 ? 18.880 -11.473 -21.327 1.00 92.06 315 THR A C 1
ATOM 2609 O O . THR A 1 315 ? 18.175 -11.940 -20.434 1.00 92.06 315 THR A O 1
ATOM 2612 N N . GLU A 1 316 ? 20.214 -11.483 -21.236 1.00 92.25 316 GLU A N 1
ATOM 2613 C CA . GLU A 1 316 ? 20.912 -12.122 -20.109 1.00 92.25 316 GLU A CA 1
ATOM 2614 C C . GLU A 1 316 ? 20.583 -11.444 -18.768 1.00 92.25 316 GLU A C 1
ATOM 2616 O O . GLU A 1 316 ? 20.344 -12.113 -17.762 1.00 92.25 316 GLU A O 1
ATOM 2621 N N . ILE A 1 317 ? 20.525 -10.109 -18.754 1.00 95.06 317 ILE A N 1
ATOM 2622 C CA . ILE A 1 317 ? 20.201 -9.332 -17.553 1.00 95.06 317 ILE A CA 1
ATOM 2623 C C . ILE A 1 317 ? 18.727 -9.532 -17.191 1.00 95.06 317 ILE A C 1
ATOM 2625 O O . ILE A 1 317 ? 18.406 -9.809 -16.037 1.00 95.06 317 ILE A O 1
ATOM 2629 N N . SER A 1 318 ? 17.838 -9.463 -18.184 1.00 95.88 318 SER A N 1
ATOM 2630 C CA . SER A 1 318 ? 16.407 -9.718 -18.011 1.00 95.88 318 SER A CA 1
ATOM 2631 C C . SER A 1 318 ? 16.135 -11.077 -17.352 1.00 95.88 318 SER A C 1
ATOM 2633 O O . SER A 1 318 ? 15.361 -11.156 -16.395 1.00 95.88 318 SER A O 1
ATOM 2635 N N . ASN A 1 319 ? 16.842 -12.127 -17.784 1.00 94.19 319 ASN A N 1
ATOM 2636 C CA . ASN A 1 319 ? 16.722 -13.471 -17.217 1.00 94.19 319 ASN A CA 1
ATOM 2637 C C . ASN A 1 319 ? 17.098 -13.533 -15.745 1.00 94.19 319 ASN A C 1
ATOM 2639 O O . ASN A 1 319 ? 16.349 -14.121 -14.970 1.00 94.19 319 ASN A O 1
ATOM 2643 N N . LYS A 1 320 ? 18.198 -12.883 -15.348 1.00 95.81 320 LYS A N 1
ATOM 2644 C CA . LYS A 1 320 ? 18.610 -12.812 -13.938 1.00 95.81 320 LYS A CA 1
ATOM 2645 C C . LYS A 1 320 ? 17.515 -12.176 -13.081 1.00 95.81 320 LYS A C 1
ATOM 2647 O O . LYS A 1 320 ? 17.182 -12.691 -12.020 1.00 95.81 320 LYS A O 1
ATOM 2652 N N . TYR A 1 321 ? 16.895 -11.098 -13.558 1.00 97.19 321 TYR A N 1
ATOM 2653 C CA . TYR A 1 321 ? 15.802 -10.448 -12.832 1.00 97.19 321 TYR A CA 1
ATOM 2654 C C . TYR A 1 321 ? 14.527 -11.304 -12.769 1.00 97.19 321 TYR A C 1
ATOM 2656 O O . TYR A 1 321 ? 13.920 -11.400 -11.702 1.00 97.19 321 TYR A O 1
ATOM 2664 N N . PHE A 1 322 ? 14.131 -11.973 -13.856 1.00 96.94 322 PHE A N 1
ATOM 2665 C CA . PHE A 1 322 ? 12.993 -12.900 -13.813 1.00 96.94 322 PHE A CA 1
ATOM 2666 C C . PHE A 1 322 ? 13.252 -14.120 -12.924 1.00 96.94 322 PHE A C 1
ATOM 2668 O O . PHE A 1 322 ? 12.322 -14.598 -12.276 1.00 96.94 322 PHE A O 1
ATOM 2675 N N . GLU A 1 323 ? 14.496 -14.593 -12.849 1.00 96.00 323 GLU A N 1
ATOM 2676 C CA . GLU A 1 323 ? 14.902 -15.673 -11.950 1.00 96.00 323 GLU A CA 1
ATOM 2677 C C . GLU A 1 323 ? 14.767 -15.266 -10.481 1.00 96.00 323 GLU A C 1
ATOM 2679 O O . GLU A 1 323 ? 14.173 -16.001 -9.693 1.00 96.00 323 GLU A O 1
ATOM 2684 N N . GLU A 1 324 ? 15.247 -14.076 -10.115 1.00 95.75 324 GLU A N 1
ATOM 2685 C CA . GLU A 1 324 ? 15.090 -13.549 -8.757 1.00 95.75 324 GLU A CA 1
ATOM 2686 C C . GLU A 1 324 ? 13.613 -13.330 -8.396 1.00 95.75 324 GLU A C 1
ATOM 2688 O O . GLU A 1 324 ? 13.182 -13.701 -7.301 1.00 95.75 324 GLU A O 1
ATOM 2693 N N . ALA A 1 325 ? 12.801 -12.817 -9.329 1.00 96.31 325 ALA A N 1
ATOM 2694 C CA . ALA A 1 325 ? 11.356 -12.709 -9.133 1.00 96.31 325 ALA A CA 1
ATOM 2695 C C . ALA A 1 325 ? 10.711 -14.087 -8.909 1.00 96.31 325 ALA A C 1
ATOM 2697 O O . ALA A 1 325 ? 9.959 -14.267 -7.951 1.00 96.31 325 ALA A O 1
ATOM 2698 N N . TRP A 1 326 ? 11.042 -15.075 -9.749 1.00 96.25 326 TRP A N 1
ATOM 2699 C CA . TRP A 1 326 ? 10.531 -16.442 -9.640 1.00 96.25 326 TRP A CA 1
ATOM 2700 C C . TRP A 1 326 ? 10.893 -17.083 -8.298 1.00 96.25 326 TRP A C 1
ATOM 2702 O O . TRP A 1 326 ? 9.995 -17.574 -7.621 1.00 96.25 326 TRP A O 1
ATOM 2712 N N . LYS A 1 327 ? 12.161 -17.015 -7.866 1.00 94.88 327 LYS A N 1
ATOM 2713 C CA . LYS A 1 327 ? 12.607 -17.552 -6.566 1.00 94.88 327 LYS A CA 1
ATOM 2714 C C . LYS A 1 327 ? 11.774 -16.996 -5.411 1.00 94.88 327 LYS A C 1
ATOM 2716 O O . LYS A 1 327 ? 11.323 -17.752 -4.551 1.00 94.88 327 LYS A O 1
ATOM 2721 N N . ILE A 1 328 ? 11.544 -15.683 -5.394 1.00 93.19 328 ILE A N 1
ATOM 2722 C CA . ILE A 1 328 ? 10.777 -15.040 -4.322 1.00 93.19 328 ILE A CA 1
ATOM 2723 C C . ILE A 1 328 ? 9.291 -15.415 -4.415 1.00 93.19 328 ILE A C 1
ATOM 2725 O O . ILE A 1 328 ? 8.698 -15.768 -3.393 1.00 93.19 328 ILE A O 1
ATOM 2729 N N . TYR A 1 329 ? 8.685 -15.386 -5.607 1.00 93.44 329 TYR A N 1
ATOM 2730 C CA . TYR A 1 329 ? 7.290 -15.802 -5.781 1.00 93.44 329 TYR A CA 1
ATOM 2731 C C . TYR A 1 329 ? 7.074 -17.265 -5.373 1.00 93.44 329 TYR A C 1
ATOM 2733 O O . TYR A 1 329 ? 6.134 -17.549 -4.635 1.00 93.44 329 TYR A O 1
ATOM 2741 N N . SER A 1 330 ? 7.984 -18.172 -5.735 1.00 92.38 330 SER A N 1
ATOM 2742 C CA . SER A 1 330 ? 7.951 -19.578 -5.321 1.00 92.38 330 SER A CA 1
ATOM 2743 C C . SER A 1 330 ? 7.934 -19.746 -3.803 1.00 92.38 330 SER A C 1
ATOM 2745 O O . SER A 1 330 ? 7.154 -20.545 -3.286 1.00 92.38 330 SER A O 1
ATOM 2747 N N . ILE A 1 331 ? 8.750 -18.974 -3.078 1.00 91.12 331 ILE A N 1
ATOM 2748 C CA . ILE A 1 331 ? 8.809 -19.032 -1.611 1.00 91.12 331 ILE A CA 1
ATOM 2749 C C . ILE A 1 331 ? 7.529 -18.468 -0.978 1.00 91.12 331 ILE A C 1
ATOM 2751 O O . ILE A 1 331 ? 7.019 -19.030 -0.010 1.00 91.12 331 ILE A O 1
ATOM 2755 N N . VAL A 1 332 ? 7.014 -17.347 -1.492 1.00 85.94 332 VAL A N 1
ATOM 2756 C CA . VAL A 1 332 ? 5.941 -16.582 -0.829 1.00 85.94 332 VAL A CA 1
ATOM 2757 C C . VAL A 1 332 ? 4.537 -17.027 -1.250 1.00 85.94 332 VAL A C 1
ATOM 2759 O O . VAL A 1 332 ? 3.614 -17.033 -0.434 1.00 85.94 332 VAL A O 1
ATOM 2762 N N . LEU A 1 333 ? 4.353 -17.366 -2.525 1.00 85.25 333 LEU A N 1
ATOM 2763 C CA . LEU A 1 333 ? 3.061 -17.689 -3.136 1.00 85.25 333 LEU A CA 1
ATOM 2764 C C . LEU A 1 333 ? 2.919 -19.173 -3.500 1.00 85.25 333 LEU A C 1
ATOM 2766 O O . LEU A 1 333 ? 1.790 -19.653 -3.627 1.00 85.25 333 LEU A O 1
ATOM 2770 N N . GLY A 1 334 ? 4.038 -19.891 -3.628 1.00 89.31 334 GLY A N 1
ATOM 2771 C CA . GLY A 1 334 ? 4.095 -21.298 -4.021 1.00 89.31 334 GLY A CA 1
ATOM 2772 C C . GLY A 1 334 ? 4.217 -21.505 -5.535 1.00 89.31 334 GLY A C 1
ATOM 2773 O O . GLY A 1 334 ? 3.746 -20.703 -6.333 1.00 89.31 334 GLY A O 1
ATOM 2774 N N . GLU A 1 335 ? 4.796 -22.638 -5.941 1.00 91.25 335 GLU A N 1
ATOM 2775 C CA . GLU A 1 335 ? 5.151 -22.957 -7.342 1.00 91.25 335 GLU A CA 1
ATOM 2776 C C . GLU A 1 335 ? 3.999 -22.876 -8.362 1.00 91.25 335 GLU A C 1
ATOM 2778 O O . GLU A 1 335 ? 4.234 -22.641 -9.546 1.00 91.25 335 GLU A O 1
ATOM 2783 N N . TRP A 1 336 ? 2.755 -23.081 -7.923 1.00 89.88 336 TRP A N 1
ATOM 2784 C CA . TRP A 1 336 ? 1.574 -23.133 -8.798 1.00 89.88 336 TRP A CA 1
ATOM 2785 C C . TRP A 1 336 ? 0.818 -21.807 -8.897 1.00 89.88 336 TRP A C 1
ATOM 2787 O O . TRP A 1 336 ? -0.197 -21.721 -9.588 1.00 89.88 336 TRP A O 1
ATOM 2797 N N . ASN A 1 337 ? 1.278 -20.779 -8.189 1.00 91.06 337 ASN A N 1
ATOM 2798 C CA . ASN A 1 337 ? 0.678 -19.460 -8.259 1.00 91.06 337 ASN A CA 1
ATOM 2799 C C . ASN A 1 337 ? 0.932 -18.807 -9.640 1.00 91.06 337 ASN A C 1
ATOM 2801 O O . ASN A 1 337 ? 1.958 -19.039 -10.279 1.00 91.06 337 ASN A O 1
ATOM 2805 N N . ILE A 1 338 ? -0.021 -17.994 -10.109 1.00 90.38 338 ILE A N 1
ATOM 2806 C CA . ILE A 1 338 ? -0.025 -17.429 -11.468 1.00 90.38 338 ILE A CA 1
ATOM 2807 C C . ILE A 1 338 ? 1.213 -16.560 -11.712 1.00 90.38 338 ILE A C 1
ATOM 2809 O O . ILE A 1 338 ? 1.865 -16.715 -12.744 1.00 90.38 338 ILE A O 1
ATOM 2813 N N . GLU A 1 339 ? 1.563 -15.690 -10.769 1.00 91.31 339 GLU A N 1
ATOM 2814 C CA . GLU A 1 339 ? 2.731 -14.812 -10.839 1.00 91.31 339 GLU A CA 1
ATOM 2815 C C . GLU A 1 339 ? 4.032 -15.630 -10.877 1.00 91.31 339 GLU A C 1
ATOM 2817 O O . GLU A 1 339 ? 4.908 -15.386 -11.710 1.00 91.31 339 GLU A O 1
ATOM 2822 N N . THR A 1 340 ? 4.111 -16.688 -10.063 1.00 92.69 340 THR A N 1
ATOM 2823 C CA . THR A 1 340 ? 5.249 -17.627 -10.048 1.00 92.69 340 THR A CA 1
ATOM 2824 C C . THR A 1 340 ? 5.436 -18.305 -11.407 1.00 92.69 340 THR A C 1
ATOM 2826 O O . THR A 1 340 ? 6.536 -18.328 -11.966 1.00 92.69 340 THR A O 1
ATOM 2829 N N . LEU A 1 341 ? 4.346 -18.818 -11.983 1.00 93.12 341 LEU A N 1
ATOM 2830 C CA . LEU A 1 341 ? 4.356 -19.472 -13.291 1.00 93.12 341 LEU A CA 1
ATOM 2831 C C . LEU A 1 341 ? 4.706 -18.492 -14.420 1.00 93.12 341 LEU A C 1
ATOM 2833 O O . LEU A 1 341 ? 5.410 -18.866 -15.359 1.00 93.12 341 LEU A O 1
ATOM 2837 N N . GLN A 1 342 ? 4.248 -17.241 -14.337 1.00 93.38 342 GLN A N 1
ATOM 2838 C CA . GLN A 1 342 ? 4.582 -16.195 -15.305 1.00 93.38 342 GLN A CA 1
ATOM 2839 C C . GLN A 1 342 ? 6.071 -15.834 -15.267 1.00 93.38 342 GLN A C 1
ATOM 2841 O O . GLN A 1 342 ? 6.703 -15.811 -16.328 1.00 93.38 342 GLN A O 1
ATOM 2846 N N . ALA A 1 343 ? 6.641 -15.621 -14.075 1.00 93.06 343 ALA A N 1
ATOM 2847 C CA . ALA A 1 343 ? 8.078 -15.396 -13.879 1.00 93.06 343 ALA A CA 1
ATOM 2848 C C . ALA A 1 343 ? 8.905 -16.547 -14.461 1.00 93.06 343 ALA A C 1
ATOM 2850 O O . ALA A 1 343 ? 9.791 -16.325 -15.289 1.00 93.06 343 ALA A O 1
ATOM 2851 N N . LYS A 1 344 ? 8.522 -17.790 -14.151 1.00 92.56 344 LYS A N 1
ATOM 2852 C CA . LYS A 1 344 ? 9.165 -18.991 -14.696 1.00 92.56 344 LYS A CA 1
ATOM 2853 C C . LYS A 1 344 ? 9.095 -19.066 -16.218 1.00 92.56 344 LYS A C 1
ATOM 2855 O O . LYS A 1 344 ? 10.084 -19.375 -16.877 1.00 92.56 344 LYS A O 1
ATOM 2860 N N . ARG A 1 345 ? 7.929 -18.761 -16.793 1.00 91.62 345 ARG A N 1
ATOM 2861 C CA . ARG A 1 345 ? 7.716 -18.773 -18.243 1.00 91.62 345 ARG A CA 1
ATOM 2862 C C . ARG A 1 345 ? 8.619 -17.760 -18.941 1.00 91.62 345 ARG A C 1
ATOM 2864 O O . ARG A 1 345 ? 9.205 -18.097 -19.965 1.00 91.62 345 ARG A O 1
ATOM 2871 N N . LYS A 1 346 ? 8.760 -16.548 -18.395 1.00 90.69 346 LYS A N 1
ATOM 2872 C CA . LYS A 1 346 ? 9.595 -15.498 -18.993 1.00 90.69 346 LYS A CA 1
ATOM 2873 C C . LYS A 1 346 ? 11.058 -15.912 -19.153 1.00 90.69 346 LYS A C 1
ATOM 2875 O O . LYS A 1 346 ? 11.612 -15.604 -20.198 1.00 90.69 346 LYS A O 1
ATOM 2880 N N . MET A 1 347 ? 11.619 -16.691 -18.224 1.00 83.94 347 MET A N 1
ATOM 2881 C CA . MET A 1 347 ? 12.984 -17.235 -18.337 1.00 83.94 347 MET A CA 1
ATOM 2882 C C . MET A 1 347 ? 13.165 -18.270 -19.463 1.00 83.94 347 MET A C 1
ATOM 2884 O O . MET A 1 347 ? 14.252 -18.415 -20.018 1.00 83.94 347 MET A O 1
ATOM 2888 N N . ILE A 1 348 ? 12.115 -19.035 -19.784 1.00 72.94 348 ILE A N 1
ATOM 2889 C CA . ILE A 1 348 ? 12.174 -20.114 -20.788 1.00 72.94 348 ILE A CA 1
ATOM 2890 C C . ILE A 1 348 ? 12.062 -19.549 -22.211 1.00 72.94 348 ILE A C 1
ATOM 2892 O O . ILE A 1 348 ? 12.667 -20.068 -23.145 1.00 72.94 348 ILE A O 1
ATOM 2896 N N . PHE A 1 349 ? 11.279 -18.485 -22.410 1.00 64.19 349 PHE A N 1
ATOM 2897 C CA . PHE A 1 349 ? 11.119 -17.886 -23.743 1.00 64.19 349 PHE A CA 1
ATOM 2898 C C . PHE A 1 349 ? 12.359 -17.124 -24.208 1.00 64.19 349 PHE A C 1
ATOM 2900 O O . PHE A 1 349 ? 12.653 -17.105 -25.396 1.00 64.19 349 PHE A O 1
ATOM 2907 N N . THR A 1 350 ? 13.098 -16.538 -23.278 1.00 59.00 350 THR A N 1
ATOM 2908 C CA . THR A 1 350 ? 14.341 -15.797 -23.520 1.00 59.00 350 THR A CA 1
ATOM 2909 C C . THR A 1 350 ? 15.568 -16.686 -23.715 1.00 59.00 350 THR A C 1
ATOM 2911 O O . THR A 1 350 ? 16.592 -16.194 -24.165 1.00 59.00 350 THR A O 1
ATOM 2914 N N . THR A 1 351 ? 15.503 -17.975 -23.367 1.00 57.28 351 THR A N 1
ATOM 2915 C CA . THR A 1 351 ? 16.586 -18.952 -23.602 1.00 57.28 351 THR A CA 1
ATOM 2916 C C . THR A 1 351 ? 16.469 -19.678 -24.946 1.00 57.28 351 THR A C 1
ATOM 2918 O O . THR A 1 351 ? 17.402 -20.371 -25.336 1.00 57.28 351 THR A O 1
ATOM 2921 N N . ASN A 1 352 ? 15.342 -19.530 -25.654 1.00 52.41 352 ASN A N 1
ATOM 2922 C CA . ASN A 1 352 ? 15.059 -20.194 -26.935 1.00 52.41 352 ASN A CA 1
ATOM 2923 C C . ASN A 1 352 ? 15.075 -19.235 -28.149 1.00 52.41 352 ASN A C 1
ATOM 2925 O O . ASN A 1 352 ? 14.599 -19.610 -29.222 1.00 52.41 352 ASN A O 1
ATOM 2929 N N . GLN A 1 353 ? 15.579 -18.010 -27.975 1.00 44.06 353 GLN A N 1
ATOM 2930 C CA . GLN A 1 353 ? 15.872 -17.029 -29.030 1.00 44.06 353 GLN A CA 1
ATOM 2931 C C . GLN A 1 353 ? 17.377 -16.798 -29.072 1.00 44.06 353 GLN A C 1
ATOM 2933 O O . GLN A 1 353 ? 17.899 -16.648 -30.198 1.00 44.06 353 GLN A O 1
#

Radius of gyration: 23.86 Å; Cα contacts (8 Å, |Δi|>4): 532; chains: 1; bounding box: 68×51×58 Å

Solvent-accessible surface area (backbone atoms only — not comparable to full-atom values): 19277 Å² total; per-residue (Å²): 80,72,66,59,54,51,52,51,49,71,73,42,57,87,82,47,80,70,38,44,80,75,48,41,27,39,79,87,72,46,78,49,83,46,53,66,54,52,58,59,51,49,73,86,48,90,64,55,72,51,75,44,70,43,79,60,79,87,82,80,84,88,65,100,78,70,76,74,92,78,73,64,79,69,65,60,76,51,91,71,58,85,90,52,66,52,73,44,54,53,53,45,49,33,54,47,28,52,49,50,56,52,30,58,75,68,71,45,32,18,41,37,39,38,33,66,49,90,54,74,70,68,54,42,54,36,61,38,78,75,52,97,48,98,71,61,48,76,49,80,34,90,62,27,34,36,38,40,42,76,33,64,65,46,70,40,54,36,58,39,65,32,40,36,37,35,34,52,14,36,42,41,66,46,77,85,54,52,67,76,62,49,40,37,30,36,96,65,35,42,70,41,69,75,48,61,76,79,41,76,75,30,73,63,44,62,59,72,56,29,54,47,45,46,51,45,51,52,31,52,53,50,21,54,50,24,49,76,73,67,38,31,69,60,12,34,50,32,19,51,51,42,29,50,55,31,60,76,73,34,100,60,62,73,58,31,33,55,20,26,44,48,33,13,53,25,27,44,77,64,65,41,50,69,59,13,48,51,26,33,50,52,22,44,53,54,44,36,73,76,68,45,78,82,41,69,70,48,17,53,42,26,39,52,47,14,53,52,29,47,73,73,69,37,51,74,61,12,37,56,25,18,48,53,14,19,58,35,26,33,73,77,66,30,72,83,32,68,67,20,45,49,28,52,48,56,44,56,62,64,73,75,111

Nearest PDB structures (foldseek):
  6ejn-assembly1_B  TM=9.204E-01  e=1.562E-06  Mus musculus
  7ai4-assembly1_A  TM=9.280E-01  e=4.202E-06  Homo sapiens
  7aie-assembly1_A  TM=7.700E-01  e=4.439E-06  Homo sapiens
  5o01-assembly2_B  TM=7.943E-01  e=6.175E-06  Prosthecobacter vanneervenii
  6fuz-assembly1_A  TM=9.223E-01  e=5.571E-05  Mus musculus

Mean predicted aligned error: 12.72 Å